Protein AF-A0A6B9TBK6-F1 (afdb_monomer_lite)

Secondary structure (DSSP, 8-state):
--HHHHHHHHHHH--GGGGTS--S-EEPTT--GGGGHHHHH-GGGSEETTTSSTT-GGG--TTS-HHHHHHHTTSEEES-HHHHHHHHHHHHHHS-HHHHHHHHBTB--EEEEES--TT-SEEEE-SBTTBSS-EEEEETT--HHHHHHHHHHHHHHH-TT--GGGS-SS-B-TTS-B-HHHHHTS-HHHHHHHHHHHHHHHHHHHHHHS---SS--GGGGGSTTS-HHHHHHHHHHHHHT--TTS-TTTSPPP-HHHHHHHHHHHTTTSSTTT----SS-----

Foldseek 3Di:
DDLVVLLLLCQQANDLCCLVPFDPAEDEPPDDCVVCVVCSVHVHPHHYVQRSHVPNLQQDCVLPDPLQSVLSSQEGEADPNVQSSVLRVLCRQQEDSVLSCQLPVLTGAYEYEDQDDAQAQKDWDWAEVVDSHIYIYGHRPRKSLSSQLNVQLSSLQARLVDDDLSHQLACADSRRYGPCVVLVPDDPVVNVVSVLSRNLSSLLLSLLADADIPDHDLLLVQQPPDDSSVLSLVSLCQLQVHDPVDDSRPSDHDYDPSSVVSCVRRLCVGSSSVGPSPPPRSGDD

Sequence (285 aa):
MPDWALVSRFQEKGRWNDLEDGSQIVVPSGRTPKEIVDWWANPSLYDIDGIDTPDSPYYDVSSVPENQKRVQRKIAVLADRDEQARIRHILAESFTVDELETMTRNGSFVIRTVPSMGDATGCYFRKQNGVEIPLIVLERNTTPDGVVHEVVHHIRAVDPDRRGILRTSYPSTRKGRLKDWTFDHMPKRRQDRILEEEERLTVAETVARTSLDRSQSGYYDGVRGMDPRDAYLADRYILTDTDPDIPQSEVPRLKGRAARVAVLHGYDASLIGRAEILSRNVRKR

Radius of gyration: 19.69 Å; chains: 1; bounding box: 53×36×61 Å

Structure (mmCIF, N/CA/C/O backbone):
data_AF-A0A6B9TBK6-F1
#
_entry.id   AF-A0A6B9TBK6-F1
#
loop_
_atom_site.group_PDB
_atom_site.id
_atom_site.type_symbol
_atom_site.label_atom_id
_atom_site.label_alt_id
_atom_site.label_comp_id
_atom_site.label_asym_id
_atom_site.label_entity_id
_atom_site.label_seq_id
_atom_site.pdbx_PDB_ins_code
_atom_site.Cartn_x
_atom_site.Cartn_y
_atom_site.Cartn_z
_atom_site.occupancy
_atom_site.B_iso_or_equiv
_atom_site.auth_seq_id
_atom_site.auth_comp_id
_atom_site.auth_asym_id
_atom_site.auth_atom_id
_atom_site.pdbx_PDB_model_num
ATOM 1 N N . MET A 1 1 ? -9.575 12.785 22.332 1.00 81.00 1 MET A N 1
ATOM 2 C CA . MET A 1 1 ? -8.540 11.856 21.815 1.00 81.00 1 MET A CA 1
ATOM 3 C C . MET A 1 1 ? -8.722 11.792 20.308 1.00 81.00 1 MET A C 1
ATOM 5 O O . MET A 1 1 ? -9.877 11.780 19.912 1.00 81.00 1 MET A O 1
ATOM 9 N N . PRO A 1 2 ? -7.670 11.847 19.475 1.00 88.31 2 PRO A N 1
ATOM 10 C CA . PRO A 1 2 ? -7.862 11.898 18.028 1.00 88.31 2 PRO A CA 1
ATOM 11 C C . PRO A 1 2 ? -8.332 10.546 17.472 1.00 88.31 2 PRO A C 1
ATOM 13 O O . PRO A 1 2 ? -7.859 9.503 17.928 1.00 88.31 2 PRO A O 1
ATOM 16 N N . ASP A 1 3 ? -9.192 10.566 16.453 1.00 91.31 3 ASP A N 1
ATOM 17 C CA . ASP A 1 3 ? -9.821 9.357 15.894 1.00 91.31 3 ASP A CA 1
ATOM 18 C C . ASP A 1 3 ? -8.805 8.336 15.397 1.00 91.31 3 ASP A C 1
ATOM 20 O O . ASP A 1 3 ? -8.989 7.140 15.588 1.00 91.31 3 ASP A O 1
ATOM 24 N N . TRP A 1 4 ? -7.667 8.782 14.855 1.00 89.94 4 TRP A N 1
ATOM 25 C CA . TRP A 1 4 ? -6.617 7.862 14.415 1.00 89.94 4 TRP A CA 1
ATOM 26 C C . TRP A 1 4 ? -6.087 6.971 15.536 1.00 89.94 4 TRP A C 1
ATOM 28 O O . TRP A 1 4 ? -5.757 5.816 15.276 1.00 89.94 4 TRP A O 1
ATOM 38 N N . ALA A 1 5 ? -6.033 7.467 16.774 1.00 91.25 5 ALA A N 1
ATOM 39 C CA . ALA A 1 5 ? -5.597 6.670 17.914 1.00 91.25 5 ALA A CA 1
ATOM 40 C C . ALA A 1 5 ? -6.675 5.658 18.319 1.00 91.25 5 ALA A C 1
ATOM 42 O O . ALA A 1 5 ? -6.349 4.529 18.675 1.00 91.25 5 ALA A O 1
ATOM 43 N N . LEU A 1 6 ? -7.950 6.043 18.215 1.00 93.81 6 LEU A N 1
ATOM 44 C CA . LEU A 1 6 ? -9.090 5.168 18.481 1.00 93.81 6 LEU A CA 1
ATOM 45 C C . LEU A 1 6 ? -9.170 4.058 17.432 1.00 93.81 6 LEU A C 1
ATOM 47 O O . LEU A 1 6 ? -9.078 2.886 17.771 1.00 93.81 6 LEU A O 1
ATOM 51 N N . VAL A 1 7 ? -9.207 4.409 16.150 1.00 94.31 7 VAL A N 1
ATOM 52 C CA . VAL A 1 7 ? -9.222 3.437 15.051 1.00 94.31 7 VAL A CA 1
ATOM 53 C C . VAL A 1 7 ? -8.028 2.488 15.148 1.00 94.31 7 VAL A C 1
ATOM 55 O O . VAL A 1 7 ? -8.202 1.279 15.034 1.00 94.31 7 VAL A O 1
ATOM 58 N N . SER A 1 8 ? -6.829 3.003 15.444 1.00 92.88 8 SER A N 1
ATOM 59 C CA . SER A 1 8 ? -5.646 2.157 15.656 1.00 92.88 8 SER A CA 1
ATOM 60 C C . SER A 1 8 ? -5.813 1.204 16.842 1.00 92.88 8 SER A C 1
ATOM 62 O O . SER A 1 8 ? -5.432 0.038 16.771 1.00 92.88 8 SER A O 1
ATOM 64 N N . ARG A 1 9 ? -6.412 1.667 17.941 1.00 93.19 9 ARG A N 1
ATOM 65 C CA . ARG A 1 9 ? -6.650 0.821 19.110 1.00 93.19 9 ARG A CA 1
ATOM 66 C C . ARG A 1 9 ? -7.682 -0.273 18.837 1.00 93.19 9 ARG A C 1
ATOM 68 O O . ARG A 1 9 ? -7.462 -1.418 19.229 1.00 93.19 9 ARG A O 1
ATOM 75 N N . PHE A 1 10 ? -8.762 0.055 18.134 1.00 93.38 10 PHE A N 1
ATOM 76 C CA . PHE A 1 10 ? -9.739 -0.932 17.680 1.00 93.38 10 PHE A CA 1
ATOM 77 C C . PHE A 1 10 ? -9.090 -1.959 16.740 1.00 93.38 10 PHE A C 1
ATOM 79 O O . PHE A 1 10 ? -9.248 -3.157 16.927 1.00 93.38 10 PHE A O 1
ATOM 86 N N . GLN A 1 11 ? -8.255 -1.509 15.805 1.00 92.12 11 GLN A N 1
ATOM 87 C CA . GLN A 1 11 ? -7.487 -2.378 14.908 1.00 92.12 11 GLN A CA 1
ATOM 88 C C . GLN A 1 11 ? -6.537 -3.337 15.648 1.00 92.12 11 GLN A C 1
ATOM 90 O O . GLN A 1 11 ? -6.304 -4.460 15.197 1.00 92.12 11 GLN A O 1
ATOM 95 N N . GLU A 1 12 ? -5.977 -2.900 16.777 1.00 91.75 12 GLU A N 1
ATOM 96 C CA . GLU A 1 12 ? -5.077 -3.698 17.613 1.00 91.75 12 GLU A CA 1
ATOM 97 C C . GLU A 1 12 ? -5.826 -4.744 18.455 1.00 91.75 12 GLU A C 1
ATOM 99 O O . GLU A 1 12 ? -5.345 -5.871 18.594 1.00 91.75 12 GLU A O 1
ATOM 104 N N . LYS A 1 13 ? -6.965 -4.369 19.059 1.00 91.31 13 LYS A N 1
ATOM 105 C CA . LYS A 1 13 ? -7.596 -5.145 20.146 1.00 91.31 13 LYS A CA 1
ATOM 106 C C . LYS A 1 13 ? -9.095 -5.416 20.016 1.00 91.31 13 LYS A C 1
ATOM 108 O O . LYS A 1 13 ? -9.609 -6.205 20.805 1.00 91.31 13 LYS A O 1
ATOM 113 N N . GLY A 1 14 ? -9.784 -4.757 19.096 1.00 86.44 14 GLY A N 1
ATOM 114 C CA . GLY A 1 14 ? -11.225 -4.884 18.897 1.00 86.44 14 GLY A CA 1
ATOM 115 C C . GLY A 1 14 ? -11.637 -6.167 18.180 1.00 86.44 14 GLY A C 1
ATOM 116 O O . GLY A 1 14 ? -10.798 -6.950 17.715 1.00 86.44 14 GLY A O 1
ATOM 117 N N . ARG A 1 15 ? -12.953 -6.388 18.092 1.00 85.88 15 ARG A N 1
ATOM 118 C CA . ARG A 1 15 ? -13.538 -7.508 17.352 1.00 85.88 15 ARG A CA 1
ATOM 119 C C . ARG A 1 15 ? -14.115 -6.991 16.045 1.00 85.88 15 ARG A C 1
ATOM 121 O O . ARG A 1 15 ? -14.899 -6.062 16.011 1.00 85.88 15 ARG A O 1
ATOM 128 N N . TRP A 1 16 ? -13.773 -7.656 14.949 1.00 80.00 16 TRP A N 1
ATOM 129 C CA . TRP A 1 16 ? -14.257 -7.260 13.622 1.00 80.00 16 TRP A CA 1
ATOM 130 C C . TRP A 1 16 ? -15.768 -7.396 13.451 1.00 80.00 16 TRP A C 1
ATOM 132 O O . TRP A 1 16 ? -16.331 -6.715 12.603 1.00 80.00 16 TRP A O 1
ATOM 142 N N . ASN A 1 17 ? -16.402 -8.254 14.252 1.00 79.69 17 ASN A N 1
ATOM 143 C CA . ASN A 1 17 ? -17.850 -8.432 14.236 1.00 79.69 17 ASN A CA 1
ATOM 144 C C . ASN A 1 17 ? -18.589 -7.167 14.696 1.00 79.69 17 ASN A C 1
ATOM 146 O O . ASN A 1 17 ? -19.727 -6.988 14.285 1.00 79.69 17 ASN A O 1
ATOM 150 N N . ASP A 1 18 ? -17.939 -6.280 15.458 1.00 74.56 18 ASP A N 1
ATOM 151 C CA . ASP A 1 18 ? -18.526 -5.014 15.921 1.00 74.56 18 ASP A CA 1
ATOM 152 C C . ASP A 1 18 ? -18.843 -4.088 14.710 1.00 74.56 18 ASP A C 1
ATOM 154 O O . ASP A 1 18 ? -19.813 -3.336 14.699 1.00 74.56 18 ASP A O 1
ATOM 158 N N . LEU A 1 19 ? -18.114 -4.247 13.589 1.00 78.00 19 LEU A N 1
ATOM 159 C CA . LEU A 1 19 ? -18.400 -3.564 12.312 1.00 78.00 19 LEU A CA 1
ATOM 160 C C . LEU A 1 19 ? -19.579 -4.166 11.520 1.00 78.00 19 LEU A C 1
ATOM 162 O O . LEU A 1 19 ? -19.917 -3.667 10.442 1.00 78.00 19 LEU A O 1
ATOM 166 N N . GLU A 1 20 ? -20.153 -5.275 11.983 1.00 76.44 20 GLU A N 1
ATOM 167 C CA . GLU A 1 20 ? -21.295 -5.953 11.355 1.00 76.44 20 GLU A CA 1
ATOM 168 C C . GLU A 1 20 ? -22.538 -5.910 12.251 1.00 76.44 20 GLU A C 1
ATOM 170 O O . GLU A 1 20 ? -23.641 -5.704 11.746 1.00 76.44 20 GLU A O 1
ATOM 175 N N . ASP A 1 21 ? -22.349 -6.069 13.560 1.00 75.25 21 ASP A N 1
ATOM 176 C CA . ASP A 1 21 ? -23.386 -6.068 14.586 1.00 75.25 21 ASP A CA 1
ATOM 177 C C . ASP A 1 21 ? -22.940 -5.148 15.726 1.00 75.25 21 ASP A C 1
ATOM 179 O O . ASP A 1 21 ? -21.996 -5.460 16.454 1.00 75.25 21 ASP A O 1
ATOM 183 N N . GLY A 1 22 ? -23.581 -3.984 15.826 1.00 70.31 22 GLY A N 1
ATOM 184 C CA . GLY A 1 22 ? -23.215 -2.977 16.814 1.00 70.31 22 GLY A CA 1
ATOM 185 C C . GLY A 1 22 ? -23.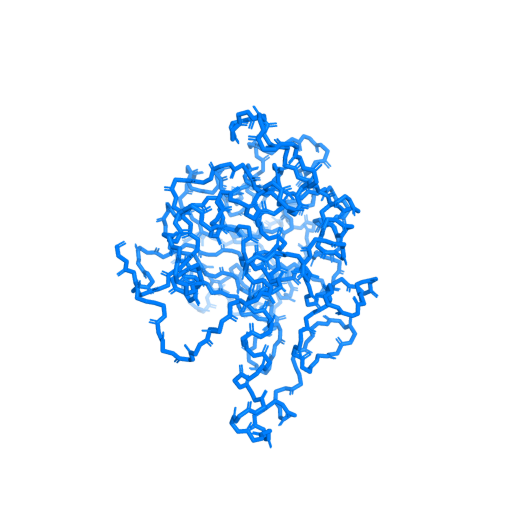529 -3.428 18.242 1.00 70.31 22 GLY A C 1
ATOM 186 O O . GLY A 1 22 ? -24.485 -4.161 18.506 1.00 70.31 22 GLY A O 1
ATOM 187 N N . SER A 1 23 ? -22.747 -2.943 19.195 1.00 74.50 23 SER A N 1
ATOM 188 C CA . SER A 1 23 ? -22.987 -3.133 20.616 1.00 74.50 23 SER A CA 1
ATOM 189 C C . SER A 1 23 ? -24.296 -2.481 21.069 1.00 74.50 23 SER A C 1
ATOM 191 O O . SER A 1 23 ? -24.736 -1.448 20.566 1.00 74.50 23 SER A O 1
ATOM 193 N N . GLN A 1 24 ? -24.892 -3.050 22.121 1.00 74.00 24 GLN A N 1
ATOM 194 C CA . GLN A 1 24 ? -26.024 -2.436 22.824 1.00 74.00 24 GLN A CA 1
ATOM 195 C C . GLN A 1 24 ? -25.665 -1.084 23.452 1.00 74.00 24 GLN A C 1
ATOM 197 O O . GLN A 1 24 ? -26.550 -0.272 23.722 1.00 74.00 24 GLN A O 1
ATOM 202 N N . ILE A 1 25 ? -24.379 -0.861 23.729 1.00 80.56 25 ILE A N 1
ATOM 203 C CA . ILE A 1 25 ? -23.869 0.370 24.318 1.00 80.56 25 ILE A CA 1
ATOM 204 C C . ILE A 1 25 ? -22.985 1.039 23.271 1.00 80.56 25 ILE A C 1
ATOM 206 O O . ILE A 1 25 ? -21.963 0.484 22.878 1.00 80.56 25 ILE A O 1
ATOM 210 N N . VAL A 1 26 ? -23.365 2.249 22.867 1.00 85.75 26 VAL A N 1
ATOM 211 C CA . VAL A 1 26 ? -22.587 3.086 21.949 1.00 85.75 26 VAL A CA 1
ATOM 212 C C . VAL A 1 26 ? -22.293 4.412 22.638 1.00 85.75 26 VAL A C 1
ATOM 214 O O . VAL A 1 26 ? -23.207 5.137 23.038 1.00 85.75 26 VAL A O 1
ATOM 217 N N . VAL A 1 27 ? -21.011 4.730 22.807 1.00 86.75 27 VAL A N 1
ATOM 218 C CA . VAL A 1 27 ? -20.568 6.016 23.354 1.00 86.75 27 VAL A CA 1
ATOM 219 C C . VAL A 1 27 ? -20.532 7.057 22.226 1.00 86.75 27 VAL A C 1
ATOM 221 O O . VAL A 1 27 ? -19.941 6.778 21.181 1.00 86.75 27 VAL A O 1
ATOM 224 N N . PRO A 1 28 ? -21.100 8.265 22.420 1.00 86.25 28 PRO A N 1
ATOM 225 C CA . PRO A 1 28 ? -21.109 9.303 21.392 1.00 86.25 28 PRO A CA 1
ATOM 226 C C . PRO A 1 28 ? -19.714 9.757 20.940 1.00 86.25 28 PRO A C 1
ATOM 228 O O . PRO A 1 28 ? -18.728 9.696 21.687 1.00 86.25 28 PRO A O 1
ATOM 231 N N . SER A 1 29 ? -19.652 10.315 19.731 1.00 77.12 29 SER A N 1
ATOM 232 C CA . SER A 1 29 ? -18.487 11.056 19.243 1.00 77.12 29 SER A CA 1
ATOM 233 C C . SER A 1 29 ? -18.203 12.299 20.116 1.00 77.12 29 SER A C 1
ATOM 235 O O . SER A 1 29 ? -19.083 12.842 20.781 1.00 77.12 29 SER A O 1
ATOM 237 N N . GLY A 1 30 ? -16.937 12.739 20.199 1.00 75.19 30 GLY A N 1
ATOM 238 C CA . GLY A 1 30 ? -16.538 13.898 21.031 1.00 75.19 30 GLY A CA 1
ATOM 239 C C . GLY A 1 30 ? -16.311 13.617 22.529 1.00 75.19 30 GLY A C 1
ATOM 240 O O . GLY A 1 30 ? -16.004 14.528 23.296 1.00 75.19 30 GLY A O 1
ATOM 241 N N . ARG A 1 31 ? -16.393 12.350 22.930 1.00 85.06 31 ARG A N 1
ATOM 242 C CA . ARG A 1 31 ? -16.081 11.794 24.257 1.00 85.06 31 ARG A CA 1
ATOM 243 C C . ARG A 1 31 ? -14.732 12.199 24.878 1.00 85.06 31 ARG A C 1
ATOM 245 O O . ARG A 1 31 ? -13.699 12.358 24.213 1.00 85.06 31 ARG A O 1
ATOM 252 N N . THR A 1 32 ? -14.722 12.273 26.204 1.00 87.00 32 THR A N 1
ATOM 253 C CA . THR A 1 32 ? -13.548 12.529 27.045 1.00 87.00 32 THR A CA 1
ATOM 254 C C . THR A 1 32 ? -12.716 11.259 27.266 1.00 87.00 32 THR A C 1
ATOM 256 O O . THR A 1 32 ? -13.245 10.151 27.220 1.00 87.00 32 THR A O 1
ATOM 259 N N . PRO A 1 33 ? -11.410 11.371 27.586 1.00 87.44 33 PRO A N 1
ATOM 260 C CA . PRO A 1 33 ? -10.588 10.207 27.931 1.00 87.44 33 PRO A CA 1
ATOM 261 C C . PRO A 1 33 ? -11.152 9.350 29.076 1.00 87.44 33 PRO A C 1
ATOM 263 O O . PRO A 1 33 ? -10.978 8.136 29.068 1.00 87.44 33 PRO A O 1
ATOM 266 N N . LYS A 1 34 ? -11.836 9.968 30.051 1.00 88.69 34 LYS A N 1
ATOM 267 C CA . LYS A 1 34 ? -12.421 9.269 31.205 1.00 88.69 34 LYS A CA 1
ATOM 268 C C . LYS A 1 34 ? -13.587 8.367 30.797 1.00 88.69 34 LYS A C 1
ATOM 270 O O . LYS A 1 34 ? -13.721 7.283 31.346 1.00 88.69 34 LYS A O 1
ATOM 275 N N . GLU A 1 35 ? -14.391 8.796 29.829 1.00 88.75 35 GLU A N 1
ATOM 276 C CA . GLU A 1 35 ? -15.554 8.042 29.337 1.00 88.75 35 GLU A CA 1
ATOM 277 C C . GLU A 1 35 ? -15.167 6.810 28.514 1.00 88.75 35 GLU A C 1
ATOM 279 O O . GLU A 1 35 ? -16.014 5.973 28.236 1.00 88.75 35 GLU A O 1
ATOM 284 N N . ILE A 1 36 ? -13.895 6.695 28.119 1.00 92.31 36 ILE A N 1
ATOM 285 C CA . ILE A 1 36 ? -13.439 5.698 27.142 1.00 92.31 36 ILE A CA 1
ATOM 286 C C . ILE A 1 36 ? -12.293 4.848 27.668 1.00 92.31 36 ILE A C 1
ATOM 288 O O . ILE A 1 36 ? -11.660 4.123 26.905 1.00 92.31 36 ILE A O 1
ATOM 292 N N . VAL A 1 37 ? -11.975 4.977 28.956 1.00 93.31 37 VAL A N 1
ATOM 293 C CA . VAL A 1 37 ? -10.842 4.282 29.572 1.00 93.31 37 VAL A CA 1
ATOM 294 C C . VAL A 1 37 ? -11.034 2.765 29.528 1.00 93.31 37 VAL A C 1
ATOM 296 O O . VAL A 1 37 ? -10.099 2.040 29.185 1.00 93.31 37 VAL A O 1
ATOM 299 N N . ASP A 1 38 ? -12.259 2.297 29.769 1.00 92.00 38 ASP A N 1
ATOM 300 C CA . ASP A 1 38 ? -12.595 0.873 29.735 1.00 92.00 38 ASP A CA 1
ATOM 301 C C . ASP A 1 38 ? -12.559 0.337 28.302 1.00 92.00 38 ASP A C 1
ATOM 303 O O . ASP A 1 38 ? -11.955 -0.704 28.045 1.00 92.00 38 ASP A O 1
ATOM 307 N N . TRP A 1 39 ? -13.088 1.106 27.345 1.00 93.62 39 TRP A N 1
ATOM 308 C CA . TRP A 1 39 ? -12.953 0.813 25.920 1.00 93.62 39 TRP A CA 1
ATOM 309 C C . TRP A 1 39 ? -11.496 0.763 25.471 1.00 93.62 39 TRP A C 1
ATOM 311 O O . TRP A 1 39 ? -11.075 -0.129 24.746 1.00 93.62 39 TRP A O 1
ATOM 321 N N . TRP A 1 40 ? -10.668 1.697 25.934 1.00 93.81 40 TRP A N 1
ATOM 322 C CA . TRP A 1 40 ? -9.253 1.706 25.589 1.00 93.81 40 TRP A CA 1
ATOM 323 C C . TRP A 1 40 ? -8.548 0.442 26.093 1.00 93.81 40 TRP A C 1
ATOM 325 O O . TRP A 1 40 ? -7.670 -0.105 25.416 1.00 93.81 40 TRP A O 1
ATOM 335 N N . ALA A 1 41 ? -8.924 -0.053 27.273 1.00 92.62 41 ALA A N 1
ATOM 336 C CA . ALA A 1 41 ? -8.420 -1.319 27.791 1.00 92.62 41 ALA A CA 1
ATOM 337 C C . ALA A 1 41 ? -8.913 -2.512 26.953 1.00 92.62 41 ALA A C 1
ATOM 339 O O . ALA A 1 41 ? -8.103 -3.381 26.611 1.00 92.62 41 ALA A O 1
ATOM 340 N N . ASN A 1 42 ? -10.197 -2.516 26.587 1.00 91.81 42 ASN A N 1
ATOM 341 C CA . ASN A 1 42 ? -10.849 -3.559 25.804 1.00 91.81 42 ASN A CA 1
ATOM 342 C C . ASN A 1 42 ? -11.928 -2.964 24.869 1.00 91.81 42 ASN A C 1
ATOM 344 O O . ASN A 1 42 ? -13.060 -2.764 25.317 1.00 91.81 42 ASN A O 1
ATOM 348 N N . PRO A 1 43 ? -11.605 -2.731 23.578 1.00 91.62 43 PRO A N 1
ATOM 349 C CA . PRO A 1 43 ? -12.546 -2.132 22.630 1.00 91.62 43 PRO A CA 1
ATOM 350 C C . PRO A 1 43 ? -13.819 -2.948 22.396 1.00 91.62 43 PRO A C 1
ATOM 352 O O . PRO A 1 43 ? -14.812 -2.402 21.962 1.00 91.62 43 PRO A O 1
ATOM 355 N N . SER A 1 44 ? -13.831 -4.237 22.742 1.00 87.75 44 SER A N 1
ATOM 356 C CA . SER A 1 44 ? -15.003 -5.108 22.571 1.00 87.75 44 SER A CA 1
ATOM 357 C C . SER A 1 44 ? -16.049 -5.015 23.689 1.00 87.75 44 SER A C 1
ATOM 359 O O . SER A 1 44 ? -16.922 -5.878 23.770 1.00 87.75 44 SER A O 1
ATOM 361 N N . LEU A 1 45 ? -15.919 -4.076 24.634 1.00 87.38 45 LEU A N 1
ATOM 362 C CA . LEU A 1 45 ? -16.894 -3.913 25.723 1.00 87.38 45 LEU A CA 1
ATOM 363 C C . LEU A 1 45 ? -18.145 -3.145 25.287 1.00 87.38 45 LEU A C 1
ATOM 365 O O . LEU A 1 45 ? -19.240 -3.439 25.759 1.00 87.38 45 LEU A O 1
ATOM 369 N N . TYR A 1 46 ? -17.963 -2.137 24.446 1.00 89.19 46 TYR A N 1
ATOM 370 C CA . TYR A 1 46 ? -18.997 -1.262 23.909 1.00 89.19 46 TYR A CA 1
ATOM 371 C C . TYR A 1 46 ? -18.432 -0.544 22.689 1.00 89.19 46 TYR A C 1
ATOM 373 O O . TYR A 1 46 ? -17.216 -0.489 22.545 1.00 89.19 46 TYR A O 1
ATOM 381 N N . ASP A 1 47 ? -19.286 0.046 21.865 1.00 90.56 47 ASP A N 1
ATOM 382 C CA . ASP A 1 47 ? -18.828 0.717 20.653 1.00 90.56 47 ASP A CA 1
ATOM 383 C C . ASP A 1 47 ? -18.733 2.222 20.862 1.00 90.56 47 ASP A C 1
ATOM 385 O O . ASP A 1 47 ? -19.159 2.812 21.863 1.00 90.56 47 ASP A O 1
ATOM 389 N N . ILE A 1 48 ? -18.184 2.863 19.852 1.00 91.06 48 ILE A N 1
ATOM 390 C CA . ILE A 1 48 ? -18.049 4.289 19.721 1.00 91.06 48 ILE A CA 1
ATOM 391 C C . ILE A 1 48 ? -18.640 4.670 18.384 1.00 91.06 48 ILE A C 1
ATOM 393 O O . ILE A 1 48 ? -18.230 4.188 17.321 1.00 91.06 48 ILE A O 1
ATOM 397 N N . ASP A 1 49 ? -19.547 5.625 18.455 1.00 90.75 49 ASP A N 1
ATOM 398 C CA . ASP A 1 49 ? -20.118 6.252 17.284 1.00 90.75 49 ASP A CA 1
ATOM 399 C C . ASP A 1 49 ? -19.012 6.736 16.323 1.00 90.75 49 ASP A C 1
ATOM 401 O O . ASP A 1 49 ? -18.094 7.472 16.708 1.00 90.75 49 ASP A O 1
ATOM 405 N N . GLY A 1 50 ? -19.059 6.242 15.084 1.00 90.38 50 GLY A N 1
ATOM 406 C CA . GLY A 1 50 ? -18.104 6.547 14.022 1.00 90.38 50 GLY A CA 1
ATOM 407 C C . GLY A 1 50 ? -16.744 5.828 14.067 1.00 90.38 50 GLY A C 1
ATOM 408 O O . GLY A 1 50 ? -15.984 5.966 13.105 1.00 90.38 50 GLY A O 1
ATOM 409 N N . ILE A 1 51 ? -16.396 5.046 15.099 1.00 92.62 51 ILE A N 1
ATOM 410 C CA . ILE A 1 51 ? -15.097 4.332 15.160 1.00 92.62 51 ILE A CA 1
ATOM 411 C C . ILE A 1 51 ? -15.245 2.847 14.853 1.00 92.62 51 ILE A C 1
ATOM 413 O O . ILE A 1 51 ? -14.624 2.368 13.913 1.00 92.62 51 ILE A O 1
ATOM 417 N N . ASP A 1 52 ? -16.006 2.120 15.657 1.00 90.00 52 ASP A N 1
ATOM 418 C CA . ASP A 1 52 ? -16.128 0.657 15.641 1.00 90.00 52 ASP A CA 1
ATOM 419 C C . ASP A 1 52 ? -17.583 0.201 15.525 1.00 90.00 52 ASP A C 1
ATOM 421 O O . ASP A 1 52 ? -17.938 -0.907 15.893 1.00 90.00 52 ASP A O 1
ATOM 425 N N . THR A 1 53 ? -18.397 1.068 14.931 1.00 90.31 53 THR A N 1
ATOM 426 C CA . THR A 1 53 ? -19.797 0.851 14.574 1.00 90.31 53 THR A CA 1
ATOM 427 C C . THR A 1 53 ? -19.945 0.492 13.085 1.00 90.31 53 THR A C 1
ATOM 429 O O . THR A 1 53 ? -19.078 0.849 12.272 1.00 90.31 53 THR A O 1
ATOM 432 N N . PRO A 1 54 ? -21.038 -0.184 12.670 1.00 87.25 54 PRO A N 1
ATOM 433 C CA . PRO A 1 54 ? -21.252 -0.587 11.273 1.00 87.25 54 PRO A CA 1
ATOM 434 C C . PRO A 1 54 ? -21.289 0.561 10.250 1.00 87.25 54 PRO A C 1
ATOM 436 O O . PRO A 1 54 ? -20.994 0.353 9.069 1.00 87.25 54 PRO A O 1
ATOM 439 N N . ASP A 1 55 ? -21.653 1.765 10.688 1.00 89.06 55 ASP A N 1
ATOM 440 C CA . ASP A 1 55 ? -21.710 2.995 9.897 1.00 89.06 55 ASP A CA 1
ATOM 441 C C . ASP A 1 55 ? -20.418 3.826 9.967 1.00 89.06 55 ASP A C 1
ATOM 443 O O . ASP A 1 55 ? -20.356 4.921 9.401 1.00 89.06 55 ASP A O 1
ATOM 447 N N . SER A 1 56 ? -19.359 3.300 10.596 1.00 93.25 56 SER A N 1
ATOM 448 C CA . SER A 1 56 ? -18.075 3.988 10.680 1.00 93.25 56 SER A CA 1
ATOM 449 C C . SER A 1 56 ? -17.547 4.362 9.286 1.00 93.25 56 SER A C 1
ATOM 451 O O . SER A 1 56 ? -17.304 3.483 8.444 1.00 93.25 56 SER A O 1
ATOM 453 N N . PRO A 1 57 ? -17.268 5.657 9.037 1.00 92.88 57 PRO A N 1
ATOM 454 C CA . PRO A 1 57 ? -16.800 6.110 7.737 1.00 92.88 57 PRO A CA 1
ATOM 455 C C . PRO A 1 57 ? -15.449 5.493 7.377 1.00 92.88 57 PRO A C 1
ATOM 457 O O . PRO A 1 57 ? -15.208 5.220 6.211 1.00 92.88 57 PRO A O 1
ATOM 460 N N . TYR A 1 58 ? -14.581 5.176 8.344 1.00 95.38 58 TYR A N 1
ATOM 461 C CA . TYR A 1 58 ? -13.245 4.621 8.075 1.00 95.38 58 TYR A CA 1
ATOM 462 C C . TYR A 1 58 ? -13.278 3.221 7.449 1.00 95.38 58 TYR A C 1
ATOM 464 O O . TYR A 1 58 ? -12.312 2.807 6.795 1.00 95.38 58 TYR A O 1
ATOM 472 N N . TYR A 1 59 ? -14.405 2.525 7.599 1.00 94.88 59 TYR A N 1
ATOM 473 C CA . TYR A 1 59 ? -14.658 1.166 7.127 1.00 94.88 59 TYR A CA 1
ATOM 474 C C . TYR A 1 59 ? -15.699 1.093 6.003 1.00 94.88 59 TYR A C 1
ATOM 476 O O . TYR A 1 59 ? -16.060 -0.011 5.582 1.00 94.88 59 TYR A O 1
ATOM 484 N N . ASP A 1 60 ? -16.146 2.243 5.485 1.00 95.06 60 ASP A N 1
ATOM 485 C CA . ASP A 1 60 ? -17.059 2.301 4.345 1.00 95.06 60 ASP A CA 1
ATOM 486 C C . ASP A 1 60 ? -16.423 1.657 3.104 1.00 95.06 60 ASP A C 1
ATOM 488 O O . ASP A 1 60 ? -15.371 2.074 2.626 1.00 95.06 60 ASP A O 1
ATOM 492 N N . VAL A 1 61 ? -17.079 0.624 2.582 1.00 95.69 61 VAL A N 1
ATOM 493 C CA . VAL A 1 61 ? -16.684 -0.133 1.385 1.00 95.69 61 VAL A CA 1
ATOM 494 C C . VAL A 1 61 ? -17.748 -0.052 0.287 1.00 95.69 61 VAL A C 1
ATOM 496 O O . VAL A 1 61 ? -17.794 -0.897 -0.606 1.00 95.69 61 VAL A O 1
ATOM 499 N N . SER A 1 62 ? -18.620 0.956 0.333 1.00 94.25 62 SER A N 1
ATOM 500 C CA . SER A 1 62 ? -19.687 1.176 -0.649 1.00 94.25 62 SER A CA 1
ATOM 501 C C . SER A 1 62 ? -19.168 1.318 -2.086 1.00 94.25 62 SER A C 1
ATOM 503 O O . SER A 1 62 ? -19.821 0.850 -3.015 1.00 94.25 62 SER A O 1
ATOM 505 N N . SER A 1 63 ? -17.969 1.881 -2.264 1.00 93.12 63 SER A N 1
ATOM 506 C CA . SER A 1 63 ? -17.287 2.056 -3.557 1.00 93.12 63 SER A CA 1
ATOM 507 C C . SER A 1 63 ? -16.481 0.836 -4.032 1.00 93.12 63 SER A C 1
ATOM 509 O O . SER A 1 63 ? -15.903 0.861 -5.120 1.00 93.12 63 SER A O 1
ATOM 511 N N . VAL A 1 64 ? -16.414 -0.234 -3.233 1.00 96.12 64 VAL A N 1
ATOM 512 C CA . VAL A 1 64 ? -15.586 -1.418 -3.503 1.00 96.12 64 VAL A CA 1
ATOM 513 C C . VAL A 1 64 ? -16.410 -2.504 -4.209 1.00 96.12 64 VAL A C 1
ATOM 515 O O . VAL A 1 64 ? -17.563 -2.731 -3.832 1.00 96.12 64 VAL A O 1
ATOM 518 N N . PRO A 1 65 ? -15.840 -3.238 -5.189 1.00 94.69 65 PRO A N 1
ATOM 519 C CA . PRO A 1 65 ? -16.488 -4.408 -5.781 1.00 94.69 65 PRO A CA 1
ATOM 520 C C . PRO A 1 65 ? -16.920 -5.444 -4.734 1.00 94.69 65 PRO A C 1
ATOM 522 O O . PRO A 1 65 ? -16.192 -5.711 -3.778 1.00 94.69 65 PRO A O 1
ATOM 525 N N . GLU A 1 66 ? -18.080 -6.073 -4.936 1.00 95.00 66 GLU A N 1
ATOM 526 C CA . GLU A 1 66 ? -18.719 -6.953 -3.941 1.00 95.00 66 GLU A CA 1
ATOM 527 C C . GLU A 1 66 ? -17.789 -8.061 -3.422 1.00 95.00 66 GLU A C 1
ATOM 529 O O . GLU A 1 66 ? -17.670 -8.281 -2.219 1.00 95.00 66 GLU A O 1
ATOM 534 N N . ASN A 1 67 ? -17.033 -8.696 -4.321 1.00 95.25 67 ASN A N 1
ATOM 535 C CA . ASN A 1 67 ? -16.095 -9.767 -3.981 1.00 95.25 67 ASN A CA 1
ATOM 536 C C . ASN A 1 67 ? -14.906 -9.316 -3.109 1.00 95.25 67 ASN A C 1
ATOM 538 O O . ASN A 1 67 ? -14.209 -10.162 -2.555 1.00 95.25 67 ASN A O 1
ATOM 542 N N . GLN A 1 68 ? -14.660 -8.009 -2.986 1.00 96.31 68 GLN A N 1
ATOM 543 C CA . GLN A 1 68 ? -13.577 -7.432 -2.189 1.00 96.31 68 GLN A CA 1
ATOM 544 C C . GLN A 1 68 ? -14.054 -6.688 -0.935 1.00 96.31 68 GLN A C 1
ATOM 546 O O . GLN A 1 68 ? -13.230 -6.392 -0.066 1.00 96.31 68 GLN A O 1
ATOM 551 N N . LYS A 1 69 ? -15.357 -6.406 -0.788 1.00 95.62 69 LYS A N 1
ATOM 552 C CA . LYS A 1 69 ? -15.892 -5.621 0.342 1.00 95.62 69 LYS A CA 1
ATOM 553 C C . LYS A 1 69 ? -15.482 -6.186 1.698 1.00 95.62 69 LYS A C 1
ATOM 555 O O . LYS A 1 69 ? -14.950 -5.456 2.530 1.00 95.62 69 LYS A O 1
ATOM 560 N N . ARG A 1 70 ? -15.645 -7.500 1.891 1.00 93.44 70 ARG A N 1
ATOM 561 C CA . ARG A 1 70 ? -15.316 -8.187 3.154 1.00 93.44 70 ARG A CA 1
ATOM 562 C C . ARG A 1 70 ? -13.866 -7.965 3.584 1.00 93.44 70 ARG A C 1
ATOM 564 O O . ARG A 1 70 ? -13.597 -7.723 4.755 1.00 93.44 70 ARG A O 1
ATOM 571 N N . VAL A 1 71 ? -12.921 -8.079 2.652 1.00 95.31 71 VAL A N 1
ATOM 572 C CA . VAL A 1 71 ? -11.496 -7.948 2.978 1.00 95.31 71 VAL A CA 1
ATOM 573 C C . VAL A 1 71 ? -11.080 -6.488 3.119 1.00 95.31 71 VAL A C 1
ATOM 575 O O . VAL A 1 71 ? -10.347 -6.151 4.044 1.00 95.31 71 VAL A O 1
ATOM 578 N N . GLN A 1 72 ? -11.602 -5.597 2.274 1.00 96.06 72 GLN A N 1
ATOM 579 C CA . GLN A 1 72 ? -11.316 -4.169 2.376 1.00 96.06 72 GLN A CA 1
ATOM 580 C C . GLN A 1 72 ? -11.903 -3.532 3.640 1.00 96.06 72 GLN A C 1
ATOM 582 O O . GLN A 1 72 ? -11.308 -2.588 4.156 1.00 96.06 72 GLN A O 1
ATOM 587 N N . ARG A 1 73 ? -12.997 -4.072 4.194 1.00 94.56 73 ARG A N 1
ATOM 588 C CA . ARG A 1 73 ? -13.566 -3.630 5.478 1.00 94.56 73 ARG A CA 1
ATOM 589 C C . ARG A 1 73 ? -12.629 -3.887 6.664 1.00 94.56 73 ARG A C 1
ATOM 591 O O . ARG A 1 73 ? -12.761 -3.241 7.690 1.00 94.56 73 ARG A O 1
ATOM 598 N N . LYS A 1 74 ? -11.627 -4.759 6.526 1.00 94.25 74 LYS A N 1
ATOM 599 C CA . LYS A 1 74 ? -10.576 -4.924 7.546 1.00 94.25 74 LYS A CA 1
ATOM 600 C C . LYS A 1 74 ? -9.553 -3.787 7.515 1.00 94.25 74 LYS A C 1
ATOM 602 O O . LYS A 1 74 ? -8.888 -3.532 8.511 1.00 94.25 74 LYS A O 1
ATOM 607 N N . ILE A 1 75 ? -9.428 -3.087 6.390 1.00 96.19 75 ILE A N 1
ATOM 608 C CA . ILE A 1 75 ? -8.473 -1.995 6.200 1.00 96.19 75 ILE A CA 1
ATOM 609 C C . ILE A 1 75 ? -9.151 -0.687 6.609 1.00 96.19 75 ILE A C 1
ATOM 611 O O . ILE A 1 75 ? -10.094 -0.237 5.948 1.00 96.19 75 ILE A O 1
ATOM 615 N N . ALA A 1 76 ? -8.666 -0.070 7.685 1.00 96.88 76 ALA A N 1
ATOM 616 C CA . ALA A 1 76 ? -9.109 1.264 8.071 1.00 96.88 76 ALA A CA 1
ATOM 617 C C . ALA A 1 76 ? -8.464 2.306 7.158 1.00 96.88 76 ALA A C 1
ATOM 619 O O . ALA A 1 76 ? -7.238 2.355 7.048 1.00 96.88 76 ALA A O 1
ATOM 620 N N . VAL A 1 77 ? -9.278 3.163 6.542 1.00 97.88 77 VAL A N 1
ATOM 621 C CA . VAL A 1 77 ? -8.795 4.260 5.695 1.00 97.88 77 VAL A CA 1
ATOM 622 C C . VAL A 1 77 ? -9.244 5.587 6.304 1.00 97.88 77 VAL A C 1
ATOM 624 O O . VAL A 1 77 ? -10.411 5.957 6.227 1.00 97.88 77 VAL A O 1
ATOM 627 N N . LEU A 1 78 ? -8.307 6.293 6.939 1.00 97.25 78 LEU A N 1
ATOM 628 C CA . LEU A 1 78 ? -8.518 7.586 7.583 1.00 97.25 78 LEU A CA 1
ATOM 629 C C . LEU A 1 78 ? -8.211 8.706 6.595 1.00 97.25 78 LEU A C 1
ATOM 631 O O . LEU A 1 78 ? -7.089 9.220 6.514 1.00 97.25 78 LEU A O 1
ATOM 635 N N . ALA A 1 79 ? -9.235 9.057 5.833 1.00 96.06 79 ALA A N 1
ATOM 636 C CA . ALA A 1 79 ? -9.250 10.150 4.879 1.00 96.06 79 ALA A CA 1
ATOM 637 C C . ALA A 1 79 ? -10.657 10.766 4.836 1.00 96.06 79 ALA A C 1
ATOM 639 O O . ALA A 1 79 ? -11.578 10.257 5.478 1.00 96.06 79 ALA A O 1
ATOM 640 N N . ASP A 1 80 ? -10.822 11.863 4.100 1.00 94.81 80 ASP A N 1
ATOM 641 C CA . ASP A 1 80 ? -12.165 12.299 3.712 1.00 94.81 80 ASP A CA 1
ATOM 642 C C . ASP A 1 80 ? -12.818 11.273 2.768 1.00 94.81 80 ASP A C 1
ATOM 644 O O . ASP A 1 80 ? -12.148 10.393 2.226 1.00 94.81 80 ASP A O 1
ATOM 648 N N . ARG A 1 81 ? -14.143 11.355 2.614 1.00 94.62 81 ARG A N 1
ATOM 649 C CA . ARG A 1 81 ? -14.951 10.346 1.912 1.00 94.62 81 ARG A CA 1
ATOM 650 C C . ARG A 1 81 ? -14.485 10.096 0.474 1.00 94.62 81 ARG A C 1
ATOM 652 O O . ARG A 1 81 ? -14.424 8.945 0.044 1.00 94.62 81 ARG A O 1
ATOM 659 N N . ASP A 1 82 ? -14.148 11.159 -0.251 1.00 95.62 82 ASP A N 1
ATOM 660 C CA . ASP A 1 82 ? -13.752 11.065 -1.657 1.00 95.62 82 ASP A CA 1
ATOM 661 C C . ASP A 1 82 ? -12.369 10.420 -1.786 1.00 95.62 82 ASP A C 1
ATOM 663 O O . ASP A 1 82 ? -12.178 9.484 -2.568 1.00 95.62 82 ASP A O 1
ATOM 667 N N . GLU A 1 83 ? -11.415 10.848 -0.957 1.00 96.94 83 GLU A N 1
ATOM 668 C CA . GLU A 1 83 ? -10.072 10.274 -0.928 1.00 96.94 83 GLU A CA 1
ATOM 669 C C . GLU A 1 83 ? -10.082 8.819 -0.443 1.00 96.94 83 GLU A C 1
ATOM 671 O O . GLU A 1 83 ? -9.355 7.970 -0.964 1.00 96.94 83 GLU A O 1
ATOM 676 N N . GLN A 1 84 ? -10.950 8.496 0.513 1.00 97.31 84 GLN A N 1
ATOM 677 C CA . GLN A 1 84 ? -11.155 7.134 0.982 1.00 97.31 84 GLN A CA 1
ATOM 678 C C . GLN A 1 84 ? -11.654 6.229 -0.149 1.00 97.31 84 GLN A C 1
ATOM 680 O O . GLN A 1 84 ? -11.070 5.170 -0.398 1.00 97.31 84 GLN A O 1
ATOM 685 N N . ALA A 1 85 ? -12.707 6.647 -0.859 1.00 97.38 85 ALA A N 1
ATOM 686 C CA . ALA A 1 85 ? -13.248 5.899 -1.986 1.00 97.38 85 ALA A CA 1
ATOM 687 C C . ALA A 1 85 ? -12.199 5.719 -3.093 1.00 97.38 85 ALA A C 1
ATOM 689 O O . ALA A 1 85 ? -12.061 4.618 -3.632 1.00 97.38 85 ALA A O 1
ATOM 690 N N . ARG A 1 86 ? -11.401 6.757 -3.372 1.00 97.56 86 ARG A N 1
ATOM 691 C CA . ARG A 1 86 ? -10.296 6.700 -4.337 1.00 97.56 86 ARG A CA 1
ATOM 692 C C . ARG A 1 86 ? -9.227 5.683 -3.936 1.00 97.56 86 ARG A C 1
ATOM 694 O O . ARG A 1 86 ? -8.861 4.842 -4.755 1.00 97.56 86 ARG A O 1
ATOM 701 N N . ILE A 1 87 ? -8.740 5.723 -2.693 1.00 98.31 87 ILE A N 1
ATOM 702 C CA . ILE A 1 87 ? -7.734 4.772 -2.190 1.00 98.31 87 ILE A CA 1
ATOM 703 C C . ILE A 1 87 ? -8.264 3.341 -2.304 1.00 98.31 87 ILE A C 1
ATOM 705 O O . ILE A 1 87 ? -7.581 2.469 -2.836 1.00 98.31 87 ILE A O 1
ATOM 709 N N . ARG A 1 88 ? -9.503 3.096 -1.867 1.00 98.25 88 ARG A N 1
ATOM 710 C CA . ARG A 1 88 ? -10.135 1.771 -1.937 1.00 98.25 88 ARG A CA 1
ATOM 711 C C . ARG A 1 88 ? -10.285 1.254 -3.366 1.00 98.25 88 ARG A C 1
ATOM 713 O O . ARG A 1 88 ? -10.059 0.065 -3.614 1.00 98.25 88 ARG A O 1
ATOM 720 N N . HIS A 1 89 ? -10.615 2.140 -4.303 1.00 97.44 89 HIS A N 1
ATOM 721 C CA . HIS A 1 89 ? -10.653 1.817 -5.723 1.00 97.44 89 HIS A CA 1
ATOM 722 C C . HIS A 1 89 ? -9.267 1.410 -6.242 1.00 97.44 89 HIS A C 1
ATOM 724 O O . HIS A 1 89 ? -9.134 0.341 -6.831 1.00 97.44 89 HIS A O 1
ATOM 730 N N . ILE A 1 90 ? -8.216 2.175 -5.925 1.00 97.62 90 ILE A N 1
ATOM 731 C CA . ILE A 1 90 ? -6.831 1.848 -6.315 1.00 97.62 90 ILE A CA 1
ATOM 732 C C . ILE A 1 90 ? -6.395 0.489 -5.760 1.00 97.62 90 ILE A C 1
ATOM 734 O O . ILE A 1 90 ? -5.789 -0.305 -6.485 1.00 97.62 90 ILE A O 1
ATOM 738 N N . LEU A 1 91 ? -6.740 0.178 -4.505 1.00 98.19 91 LEU A N 1
ATOM 739 C CA . LEU A 1 91 ? -6.477 -1.141 -3.924 1.00 98.19 91 LEU A CA 1
ATOM 740 C C . LEU A 1 91 ? -7.163 -2.252 -4.732 1.00 98.19 91 LEU A C 1
ATOM 742 O O . LEU A 1 91 ? -6.525 -3.252 -5.064 1.00 98.19 91 LEU A O 1
ATOM 746 N N . ALA A 1 92 ? -8.433 -2.061 -5.099 1.00 97.19 92 ALA A N 1
ATOM 747 C CA . ALA A 1 92 ? -9.179 -3.038 -5.888 1.00 97.19 92 ALA A CA 1
ATOM 748 C C . ALA A 1 92 ? -8.627 -3.210 -7.309 1.00 97.19 92 ALA A C 1
ATOM 750 O O . ALA A 1 92 ? -8.621 -4.317 -7.865 1.00 97.19 92 ALA A O 1
ATOM 751 N N . GLU A 1 93 ? -8.126 -2.125 -7.892 1.00 96.75 93 GLU A N 1
ATOM 752 C CA . GLU A 1 93 ? -7.525 -2.094 -9.219 1.00 96.75 93 GLU A CA 1
ATOM 753 C C . GLU A 1 93 ? -6.097 -2.637 -9.276 1.00 96.75 93 GLU A C 1
ATOM 755 O O . GLU A 1 93 ? -5.677 -2.990 -10.373 1.00 96.75 93 GLU A O 1
ATOM 760 N N . SER A 1 94 ? -5.391 -2.772 -8.148 1.00 97.88 94 SER A N 1
ATOM 761 C CA . SER A 1 94 ? -3.954 -3.125 -8.119 1.00 97.88 94 SER A CA 1
ATOM 762 C C . SER A 1 94 ? -3.647 -4.444 -7.397 1.00 97.88 94 SER A C 1
ATOM 764 O O . SER A 1 94 ? -2.572 -5.028 -7.569 1.00 97.88 94 SER A O 1
ATOM 766 N N . PHE A 1 95 ? -4.598 -4.953 -6.608 1.00 98.31 95 PHE A N 1
ATOM 767 C CA . PHE A 1 95 ? -4.448 -6.189 -5.842 1.00 98.31 95 PHE A CA 1
ATOM 768 C C . PHE A 1 95 ? -5.623 -7.142 -6.073 1.00 98.31 95 PHE A C 1
ATOM 770 O O . PHE A 1 95 ? -6.760 -6.745 -6.332 1.00 98.31 95 PHE A O 1
ATOM 777 N N . THR A 1 96 ? -5.329 -8.436 -6.013 1.00 98.19 96 THR A N 1
ATOM 778 C CA . THR A 1 96 ? -6.347 -9.493 -5.968 1.00 98.19 96 THR A CA 1
ATOM 779 C C . THR A 1 96 ? -6.967 -9.604 -4.572 1.00 98.19 96 THR A C 1
ATOM 781 O O . THR A 1 96 ? -6.373 -9.169 -3.585 1.00 98.19 96 THR A O 1
ATOM 784 N N . VAL A 1 97 ? -8.142 -10.239 -4.473 1.00 97.88 97 VAL A N 1
ATOM 785 C CA . VAL A 1 97 ? -8.774 -10.567 -3.178 1.00 97.88 97 VAL A CA 1
ATOM 786 C C . VAL A 1 97 ? -7.795 -11.343 -2.290 1.00 97.88 97 VAL A C 1
ATOM 788 O O . VAL A 1 97 ? -7.584 -10.957 -1.146 1.00 97.88 97 VAL A O 1
ATOM 791 N N . ASP A 1 98 ? -7.128 -12.365 -2.833 1.00 97.94 98 ASP A N 1
ATOM 792 C CA . ASP A 1 98 ? -6.189 -13.219 -2.092 1.00 97.94 98 ASP A CA 1
ATOM 793 C C . ASP A 1 98 ? -4.987 -12.441 -1.533 1.00 97.94 98 ASP A C 1
ATOM 795 O O . ASP A 1 98 ? -4.493 -12.731 -0.440 1.00 97.94 98 ASP A O 1
ATOM 799 N N . GLU A 1 99 ? -4.508 -11.432 -2.263 1.00 98.12 99 GLU A N 1
ATOM 800 C CA . GLU A 1 99 ? -3.440 -10.543 -1.797 1.00 98.12 99 GLU A CA 1
ATOM 801 C C . GLU A 1 99 ? -3.916 -9.651 -0.650 1.00 98.12 99 GLU A C 1
ATOM 803 O O . GLU A 1 99 ? -3.232 -9.555 0.371 1.00 98.12 99 GLU A O 1
ATOM 808 N N . LEU A 1 100 ? -5.101 -9.046 -0.780 1.00 97.88 100 LEU A N 1
ATOM 809 C CA . LEU A 1 100 ? -5.723 -8.258 0.289 1.00 97.88 100 LEU A CA 1
ATOM 810 C C . LEU A 1 100 ? -5.980 -9.126 1.536 1.00 97.88 100 LEU A C 1
ATOM 812 O O . LEU A 1 100 ? -5.763 -8.688 2.669 1.00 97.88 100 LEU A O 1
ATOM 816 N N . GLU A 1 101 ? -6.396 -10.380 1.347 1.00 96.88 101 GLU A N 1
ATOM 817 C CA . GLU A 1 101 ? -6.626 -11.323 2.444 1.00 96.88 101 GLU A CA 1
ATOM 818 C C . GLU A 1 101 ? -5.308 -11.725 3.098 1.00 96.88 101 GLU A C 1
ATOM 820 O O . GLU A 1 101 ? -5.223 -11.819 4.320 1.00 96.88 101 GLU A O 1
ATOM 825 N N . THR A 1 102 ? -4.254 -11.906 2.303 1.00 96.31 102 THR A N 1
ATOM 826 C CA . THR A 1 102 ? -2.908 -12.189 2.808 1.00 96.31 102 THR A CA 1
ATOM 827 C C . THR A 1 102 ? -2.373 -11.031 3.646 1.00 96.31 102 THR A C 1
ATOM 829 O O . THR A 1 102 ? -1.839 -11.272 4.731 1.00 96.31 102 THR A O 1
ATOM 832 N N . MET A 1 103 ? -2.568 -9.786 3.199 1.00 96.12 103 MET A N 1
ATOM 833 C CA . MET A 1 103 ? -2.160 -8.591 3.946 1.00 96.12 103 MET A CA 1
ATOM 834 C C . MET A 1 103 ? -2.876 -8.462 5.294 1.00 96.12 103 MET A C 1
ATOM 836 O O . MET A 1 103 ? -2.260 -8.095 6.288 1.00 96.12 103 MET A O 1
ATOM 840 N N . THR A 1 104 ? -4.153 -8.844 5.353 1.00 94.00 104 THR A N 1
ATOM 841 C CA . THR A 1 104 ? -4.994 -8.710 6.557 1.00 94.00 104 THR A CA 1
ATOM 842 C C . THR A 1 104 ? -5.059 -9.976 7.425 1.00 94.00 104 THR A C 1
ATOM 844 O O . THR A 1 104 ? -5.697 -9.985 8.480 1.00 94.00 104 THR A O 1
ATOM 847 N N . ARG A 1 105 ? -4.392 -11.074 7.028 1.00 88.69 105 ARG A N 1
ATOM 848 C CA . ARG A 1 105 ? -4.458 -12.376 7.724 1.00 88.69 105 ARG A CA 1
ATOM 849 C C . ARG A 1 105 ? -3.856 -12.343 9.129 1.00 88.69 105 ARG A C 1
ATOM 851 O O . ARG A 1 105 ? -4.352 -13.020 10.023 1.00 88.69 105 ARG A O 1
ATOM 858 N N . ASN A 1 106 ? -2.776 -11.586 9.328 1.00 79.88 106 ASN A N 1
ATOM 859 C CA . ASN A 1 106 ? -2.038 -11.511 10.600 1.00 79.88 106 ASN A CA 1
ATOM 860 C C . ASN A 1 106 ? -2.418 -10.269 11.425 1.00 79.88 106 ASN A C 1
ATOM 862 O O . ASN A 1 106 ? -1.583 -9.683 12.132 1.00 79.88 106 ASN A O 1
ATOM 866 N N . GLY A 1 107 ? -3.684 -9.884 11.310 1.00 79.69 107 GLY A N 1
ATOM 867 C CA . GLY A 1 107 ? -4.202 -8.606 11.757 1.00 79.69 107 GLY A CA 1
ATOM 868 C C . GLY A 1 107 ? -4.315 -7.630 10.596 1.00 79.69 107 GLY A C 1
ATOM 869 O O . GLY A 1 107 ? -3.682 -7.781 9.552 1.00 79.69 107 GLY A O 1
ATOM 870 N N . SER A 1 108 ? -5.154 -6.643 10.817 1.00 88.94 108 SER A N 1
ATOM 871 C CA . SER A 1 108 ? -5.470 -5.586 9.879 1.00 88.94 108 SER A CA 1
ATOM 872 C C . SER A 1 108 ? -4.397 -4.489 9.874 1.00 88.94 108 SER A C 1
ATOM 874 O O . SER A 1 108 ? -3.421 -4.555 10.630 1.00 88.94 108 SER A O 1
ATOM 876 N N . PHE A 1 109 ? -4.551 -3.497 8.999 1.00 95.00 109 PHE A N 1
ATOM 877 C CA . PHE A 1 109 ? -3.654 -2.347 8.918 1.00 95.00 109 PHE A CA 1
ATOM 878 C C . PHE A 1 109 ? -4.427 -1.061 8.633 1.00 95.00 109 PHE A C 1
ATOM 880 O O . PHE A 1 109 ? -5.583 -1.081 8.198 1.00 95.00 109 PHE A O 1
ATOM 887 N N . VAL A 1 110 ? -3.761 0.059 8.892 1.00 97.31 110 VAL A N 1
ATOM 888 C CA . VAL A 1 110 ? -4.327 1.400 8.769 1.00 97.31 110 VAL A CA 1
ATOM 889 C C . VAL A 1 110 ? -3.671 2.137 7.607 1.00 97.31 110 VAL A C 1
ATOM 891 O O . VAL A 1 110 ? -2.449 2.140 7.490 1.00 97.31 110 VAL A O 1
ATOM 894 N N . ILE A 1 111 ? -4.476 2.813 6.792 1.00 98.31 111 ILE A N 1
ATOM 895 C CA . ILE A 1 111 ? -4.037 3.828 5.834 1.00 98.31 111 ILE A CA 1
ATOM 896 C C . ILE A 1 111 ? -4.537 5.181 6.337 1.00 98.31 111 ILE A C 1
ATOM 898 O O . ILE A 1 111 ? -5.725 5.345 6.598 1.00 98.31 111 ILE A O 1
ATOM 902 N N . ARG A 1 112 ? -3.653 6.167 6.472 1.00 96.94 112 ARG A N 1
ATOM 903 C CA . ARG A 1 112 ? -3.988 7.526 6.906 1.00 96.94 112 ARG A CA 1
ATOM 904 C C . ARG A 1 112 ? -3.471 8.536 5.898 1.00 96.94 112 ARG A C 1
ATOM 906 O O . ARG A 1 112 ? -2.310 8.470 5.515 1.00 96.94 112 ARG A O 1
ATOM 913 N N . THR A 1 113 ? -4.290 9.522 5.550 1.00 97.44 113 THR A N 1
ATOM 914 C CA . THR A 1 113 ? -3.827 10.654 4.739 1.00 97.44 113 THR A CA 1
ATOM 915 C C . THR A 1 113 ? -3.442 11.853 5.603 1.00 97.44 113 THR A C 1
ATOM 917 O O . THR A 1 113 ? -4.013 12.094 6.673 1.00 97.44 113 THR A O 1
ATOM 920 N N . VAL A 1 114 ? -2.451 12.615 5.148 1.00 95.69 114 VAL A N 1
ATOM 921 C CA . VAL A 1 114 ? -2.039 13.899 5.728 1.00 95.69 114 VAL A CA 1
ATOM 922 C C . VAL A 1 114 ? -1.947 14.965 4.631 1.00 95.69 114 VAL A C 1
ATOM 924 O O . VAL A 1 114 ? -1.738 14.615 3.470 1.00 95.69 114 VAL A O 1
ATOM 927 N N . PRO A 1 115 ? -2.102 16.265 4.951 1.00 93.94 115 PRO A N 1
ATOM 928 C CA . PRO A 1 115 ? -2.104 17.314 3.929 1.00 93.94 115 PRO A CA 1
ATOM 929 C C . PRO A 1 115 ? -0.803 17.409 3.128 1.00 93.94 115 PRO A C 1
ATOM 931 O O . PRO A 1 115 ? -0.848 17.703 1.941 1.00 93.94 115 PRO A O 1
ATOM 934 N N . SER A 1 116 ? 0.342 17.170 3.773 1.00 92.81 116 SER A N 1
ATOM 935 C CA . SER A 1 116 ? 1.642 17.122 3.109 1.00 92.81 116 SER A CA 1
ATOM 936 C C . SER A 1 116 ? 2.601 16.186 3.836 1.00 92.81 116 SER A C 1
ATOM 938 O O . SER A 1 116 ? 2.547 16.069 5.063 1.00 92.81 116 SER A O 1
ATOM 940 N N . MET A 1 117 ? 3.487 15.547 3.073 1.00 89.06 117 MET A N 1
ATOM 941 C CA . MET A 1 117 ? 4.578 14.704 3.577 1.00 89.06 117 MET A CA 1
ATOM 942 C C . MET A 1 117 ? 5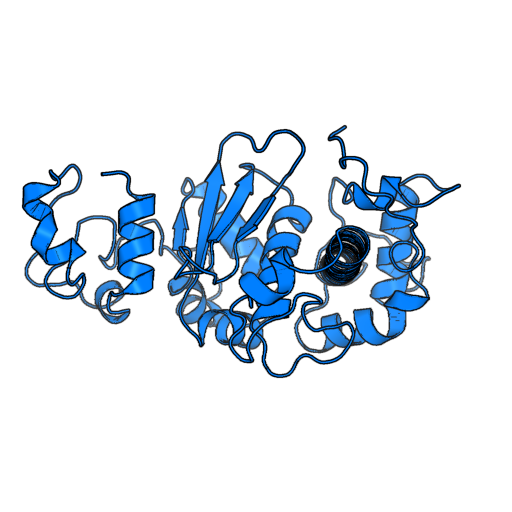.974 15.259 3.246 1.00 89.06 117 MET A C 1
ATOM 944 O O . MET A 1 117 ? 6.965 14.532 3.309 1.00 89.06 117 MET A O 1
ATOM 948 N N . GLY A 1 118 ? 6.078 16.552 2.916 1.00 84.75 118 GLY A N 1
ATOM 949 C CA . GLY A 1 118 ? 7.352 17.162 2.530 1.00 84.75 118 GLY A CA 1
ATOM 950 C C . GLY A 1 118 ? 7.888 16.522 1.252 1.00 84.75 118 GLY A C 1
ATOM 951 O O . GLY A 1 118 ? 7.182 16.512 0.246 1.00 84.75 118 GLY A O 1
ATOM 952 N N . ASP A 1 119 ? 9.095 15.957 1.307 1.00 79.31 119 ASP A N 1
ATOM 953 C CA . ASP A 1 119 ? 9.782 15.344 0.160 1.00 79.31 119 ASP A CA 1
ATOM 954 C C . ASP A 1 119 ? 9.278 13.931 -0.205 1.00 79.31 119 ASP A C 1
ATOM 956 O O . ASP A 1 119 ? 9.674 13.386 -1.231 1.00 79.31 119 ASP A O 1
ATOM 960 N N . ALA A 1 120 ? 8.383 13.333 0.589 1.00 83.69 120 ALA A N 1
ATOM 961 C CA . ALA A 1 120 ? 7.807 12.014 0.318 1.00 83.69 120 ALA A CA 1
ATOM 962 C C . ALA A 1 120 ? 6.337 12.107 -0.123 1.00 83.69 120 ALA A C 1
ATOM 964 O O . ALA A 1 120 ? 5.656 13.106 0.122 1.00 83.69 120 ALA A O 1
ATOM 965 N N . THR A 1 121 ? 5.831 11.058 -0.769 1.00 87.19 121 THR A N 1
ATOM 966 C CA . THR A 1 121 ? 4.399 10.898 -1.088 1.00 87.19 121 THR A CA 1
ATOM 967 C C . THR A 1 121 ? 3.697 9.879 -0.188 1.00 87.19 121 THR A C 1
ATOM 969 O O . THR A 1 121 ? 2.465 9.865 -0.124 1.00 87.19 121 THR A O 1
ATOM 972 N N . GLY A 1 122 ? 4.471 9.065 0.532 1.00 93.56 122 GLY A N 1
ATOM 973 C CA . GLY A 1 122 ? 3.994 8.035 1.438 1.00 93.56 122 GLY A CA 1
ATOM 974 C C . GLY A 1 122 ? 5.084 7.553 2.396 1.00 93.56 122 GLY A C 1
ATOM 975 O O . GLY A 1 122 ? 6.253 7.924 2.273 1.00 93.56 122 GLY A O 1
ATOM 976 N N . CYS A 1 123 ? 4.677 6.789 3.408 1.00 95.00 123 CYS A N 1
ATOM 977 C CA . CYS A 1 123 ? 5.573 6.028 4.267 1.00 95.00 123 CYS A CA 1
ATOM 978 C C . CYS A 1 123 ? 4.850 4.828 4.886 1.00 95.00 123 CYS A C 1
ATOM 980 O O . CYS A 1 123 ? 3.757 4.960 5.452 1.00 95.00 123 CYS A O 1
ATOM 982 N N . TYR A 1 124 ? 5.507 3.674 4.846 1.00 96.25 124 TYR A N 1
ATOM 983 C CA . TYR A 1 124 ? 5.061 2.449 5.483 1.00 96.25 124 TYR A CA 1
ATOM 984 C C . TYR A 1 124 ? 5.790 2.173 6.805 1.00 96.25 124 TYR A C 1
ATOM 986 O O . TYR A 1 124 ? 6.987 1.883 6.857 1.00 96.25 124 TYR A O 1
ATOM 994 N N . PHE A 1 125 ? 5.017 2.133 7.887 1.00 94.88 125 PHE A N 1
ATOM 995 C CA . PHE A 1 125 ? 5.435 1.656 9.197 1.00 94.88 125 PHE A CA 1
ATOM 996 C C . PHE A 1 125 ? 4.982 0.207 9.384 1.00 94.88 125 PHE A C 1
ATOM 998 O O . PHE A 1 125 ? 3.808 -0.093 9.612 1.00 94.88 125 PHE A O 1
ATOM 1005 N N . ARG A 1 126 ? 5.939 -0.717 9.302 1.00 94.12 126 ARG A N 1
ATOM 1006 C CA . ARG A 1 126 ? 5.728 -2.138 9.613 1.00 94.12 126 ARG A CA 1
ATOM 1007 C C . ARG A 1 126 ? 5.547 -2.372 11.109 1.00 94.12 126 ARG A C 1
ATOM 1009 O O . ARG A 1 126 ? 5.916 -1.532 11.922 1.00 94.12 126 ARG A O 1
ATOM 1016 N N . LYS A 1 127 ? 5.049 -3.559 11.480 1.00 94.31 127 LYS A N 1
ATOM 1017 C CA . LYS A 1 127 ? 5.038 -3.976 12.889 1.00 94.31 127 LYS A CA 1
ATOM 1018 C C . LYS A 1 127 ? 6.466 -3.981 13.431 1.00 94.31 127 LYS A C 1
ATOM 1020 O O . LYS A 1 127 ? 7.336 -4.646 12.863 1.00 94.31 127 LYS A O 1
ATOM 1025 N N . GLN A 1 128 ? 6.676 -3.291 14.539 1.00 93.00 128 GLN A N 1
ATOM 1026 C CA . GLN A 1 128 ? 7.963 -3.133 15.214 1.00 93.00 128 GLN A CA 1
ATOM 1027 C C . GLN A 1 128 ? 7.732 -2.716 16.667 1.00 93.00 128 GLN A C 1
ATOM 1029 O O . GLN A 1 128 ? 6.591 -2.546 17.096 1.00 93.00 128 GLN A O 1
ATOM 1034 N N . ASN A 1 129 ? 8.791 -2.577 17.458 1.00 88.88 129 ASN A N 1
ATOM 1035 C CA . ASN A 1 129 ? 8.671 -2.061 18.820 1.00 88.88 129 ASN A CA 1
ATOM 1036 C C . ASN A 1 129 ? 7.978 -0.686 18.824 1.00 88.88 129 ASN A C 1
ATOM 1038 O O . ASN A 1 129 ? 8.457 0.262 18.210 1.00 88.88 129 ASN A O 1
ATOM 1042 N N . GLY A 1 130 ? 6.827 -0.598 19.499 1.00 87.12 130 GLY A N 1
ATOM 1043 C CA . GLY A 1 130 ? 5.993 0.610 19.539 1.00 87.12 130 GLY A CA 1
ATOM 1044 C C . GLY A 1 130 ? 4.987 0.752 18.388 1.00 87.12 130 GLY A C 1
ATOM 1045 O O . GLY A 1 130 ? 4.205 1.698 18.394 1.00 87.12 130 GLY A O 1
ATOM 1046 N N . VAL A 1 131 ? 4.962 -0.182 17.430 1.00 89.38 131 VAL A N 1
ATOM 1047 C CA . VAL A 1 131 ? 4.019 -0.212 16.301 1.00 89.38 131 VAL A CA 1
ATOM 1048 C C . VAL A 1 131 ? 3.391 -1.605 16.219 1.00 89.38 131 VAL A C 1
ATOM 1050 O O . VAL A 1 131 ? 3.952 -2.534 15.635 1.00 89.38 131 VAL A O 1
ATOM 1053 N N . GLU A 1 132 ? 2.217 -1.766 16.827 1.00 91.00 132 GLU A N 1
ATOM 1054 C CA . GLU A 1 132 ? 1.547 -3.073 16.925 1.00 91.00 132 GLU A CA 1
ATOM 1055 C C . GLU A 1 132 ? 0.652 -3.397 15.722 1.00 91.00 132 GLU A C 1
ATOM 1057 O O . GLU A 1 132 ? 0.449 -4.569 15.383 1.00 91.00 132 GLU A O 1
ATOM 1062 N N . ILE A 1 133 ? 0.200 -2.366 15.010 1.00 92.81 133 ILE A N 1
ATOM 1063 C CA . ILE A 1 133 ? -0.508 -2.475 13.734 1.00 92.81 133 ILE A CA 1
ATOM 1064 C C . ILE A 1 133 ? 0.322 -1.805 12.636 1.00 92.81 133 ILE A C 1
ATOM 1066 O O . ILE A 1 133 ? 0.918 -0.759 12.895 1.00 92.81 133 ILE A O 1
ATOM 1070 N N . PRO A 1 134 ? 0.395 -2.364 11.418 1.00 95.56 134 PRO A N 1
ATOM 1071 C CA . PRO A 1 134 ? 1.033 -1.666 10.318 1.00 95.56 134 PRO A CA 1
ATOM 1072 C C . PRO A 1 134 ? 0.260 -0.380 9.998 1.00 95.56 134 PRO A C 1
ATOM 1074 O O . PRO A 1 134 ? -0.974 -0.377 9.978 1.00 95.56 134 PRO A O 1
ATOM 1077 N N . LEU A 1 135 ? 0.995 0.694 9.733 1.00 96.06 135 LEU A N 1
ATOM 1078 C CA . LEU A 1 135 ? 0.451 2.001 9.390 1.00 96.06 135 LEU A CA 1
ATOM 1079 C C . LEU A 1 135 ? 1.073 2.467 8.077 1.00 96.06 135 LEU A C 1
ATOM 1081 O O . LEU A 1 135 ? 2.289 2.543 7.953 1.00 96.06 135 LEU A O 1
ATOM 1085 N N . ILE A 1 136 ? 0.232 2.816 7.119 1.00 97.81 136 ILE A N 1
ATOM 1086 C CA . ILE A 1 136 ? 0.610 3.510 5.896 1.00 97.81 136 ILE A CA 1
ATOM 1087 C C . ILE A 1 136 ? 0.154 4.958 6.048 1.00 97.81 136 ILE A C 1
ATOM 1089 O O . ILE A 1 136 ? -1.026 5.219 6.290 1.00 97.81 136 ILE A O 1
ATOM 1093 N N . VAL A 1 137 ? 1.080 5.902 5.922 1.00 97.38 137 VAL A N 1
ATOM 1094 C CA . VAL A 1 137 ? 0.775 7.334 5.863 1.00 97.38 137 VAL A CA 1
ATOM 1095 C C . VAL A 1 137 ? 0.969 7.792 4.426 1.00 97.38 137 VAL A C 1
ATOM 1097 O O . VAL A 1 137 ? 1.993 7.483 3.833 1.00 97.38 137 VAL A O 1
ATOM 1100 N N . LEU A 1 138 ? -0.005 8.502 3.868 1.00 97.12 138 LEU A N 1
ATOM 1101 C CA . LEU A 1 138 ? 0.017 9.002 2.494 1.00 97.12 138 LEU A CA 1
ATOM 1102 C C . LEU A 1 138 ? -0.183 10.514 2.478 1.00 97.12 138 LEU A C 1
ATOM 1104 O O . LEU A 1 138 ? -0.967 11.060 3.259 1.00 97.12 138 LEU A O 1
ATOM 1108 N N . GLU A 1 139 ? 0.468 11.197 1.545 1.00 95.75 139 GLU A N 1
ATOM 1109 C CA . GLU A 1 139 ? 0.060 12.549 1.182 1.00 95.75 139 GLU A CA 1
ATOM 1110 C C . GLU A 1 139 ? -1.325 12.499 0.520 1.00 95.75 139 GLU A C 1
ATOM 1112 O O . GLU A 1 139 ? -1.606 11.639 -0.320 1.00 95.75 139 GLU A O 1
ATOM 1117 N N . ARG A 1 140 ? -2.221 13.406 0.916 1.00 94.75 140 ARG A N 1
ATOM 1118 C CA . ARG A 1 140 ? -3.560 13.500 0.326 1.00 94.75 140 ARG A CA 1
ATOM 1119 C C . ARG A 1 140 ? -3.454 13.735 -1.182 1.00 94.75 140 ARG A C 1
ATOM 1121 O O . ARG A 1 140 ? -2.660 14.560 -1.623 1.00 94.75 140 ARG A O 1
ATOM 1128 N N . ASN A 1 141 ? -4.296 13.060 -1.963 1.00 93.56 141 ASN A N 1
ATOM 1129 C CA . ASN A 1 141 ? -4.299 13.123 -3.428 1.00 93.56 141 ASN A CA 1
ATOM 1130 C C . ASN A 1 141 ? -2.984 12.643 -4.071 1.00 93.56 141 ASN A C 1
ATOM 1132 O O . ASN A 1 141 ? -2.693 12.996 -5.223 1.00 93.56 141 ASN A O 1
ATOM 1136 N N . THR A 1 142 ? -2.197 11.832 -3.351 1.00 93.38 142 THR A N 1
ATOM 1137 C CA . THR A 1 142 ? -1.051 11.130 -3.934 1.00 93.38 142 THR A CA 1
ATOM 1138 C C . THR A 1 142 ? -1.492 10.236 -5.091 1.00 93.38 142 THR A C 1
ATOM 1140 O O . THR A 1 142 ? -2.655 9.822 -5.199 1.00 93.38 142 THR A O 1
ATOM 1143 N N . THR A 1 143 ? -0.561 9.947 -5.986 1.00 93.62 143 THR A N 1
ATOM 1144 C CA . THR A 1 143 ? -0.843 9.197 -7.204 1.00 93.62 143 THR A CA 1
ATOM 1145 C C . THR A 1 143 ? -1.152 7.720 -6.930 1.00 93.62 143 THR A C 1
ATOM 1147 O O . THR A 1 143 ? -0.877 7.233 -5.829 1.00 93.62 143 THR A O 1
ATOM 1150 N N . PRO A 1 144 ? -1.745 6.985 -7.892 1.00 95.00 144 PRO A N 1
ATOM 1151 C CA . PRO A 1 144 ? -1.901 5.540 -7.773 1.00 95.00 144 PRO A CA 1
ATOM 1152 C C . PRO A 1 144 ? -0.590 4.815 -7.453 1.00 95.00 144 PRO A C 1
ATOM 1154 O O . PRO A 1 144 ? -0.614 3.970 -6.560 1.00 95.00 144 PRO A O 1
ATOM 1157 N N . ASP A 1 145 ? 0.543 5.187 -8.068 1.00 94.62 145 ASP A N 1
ATOM 1158 C CA . ASP A 1 145 ? 1.847 4.600 -7.727 1.00 94.62 145 ASP A CA 1
ATOM 1159 C C . ASP A 1 145 ? 2.198 4.863 -6.265 1.00 94.62 145 ASP A C 1
ATOM 1161 O O . ASP A 1 145 ? 2.615 3.941 -5.578 1.00 94.62 145 ASP A O 1
ATOM 1165 N N . GLY A 1 146 ? 1.963 6.073 -5.745 1.00 94.81 146 GLY A N 1
ATOM 1166 C CA . GLY A 1 146 ? 2.216 6.389 -4.336 1.00 94.81 146 GLY A CA 1
ATOM 1167 C C . GLY A 1 146 ? 1.406 5.522 -3.365 1.00 94.81 146 GLY A C 1
ATOM 1168 O O . GLY A 1 146 ? 1.944 5.033 -2.375 1.00 94.81 146 GLY A O 1
ATOM 1169 N N . VAL A 1 147 ? 0.123 5.275 -3.657 1.00 97.25 147 VAL A N 1
ATOM 1170 C CA . VAL A 1 147 ? -0.710 4.365 -2.845 1.00 97.25 147 VAL A CA 1
ATOM 1171 C C . VAL A 1 147 ? -0.199 2.927 -2.954 1.00 97.25 147 VAL A C 1
ATOM 1173 O O . VAL A 1 147 ? -0.040 2.243 -1.943 1.00 97.25 147 VAL A O 1
ATOM 1176 N N . VAL A 1 148 ? 0.037 2.452 -4.179 1.00 98.00 148 VAL A N 1
ATOM 1177 C CA . VAL A 1 148 ? 0.434 1.065 -4.437 1.00 98.00 148 VAL A CA 1
ATOM 1178 C C . VAL A 1 148 ? 1.819 0.777 -3.871 1.00 98.00 148 VAL A C 1
ATOM 1180 O O . VAL A 1 148 ? 1.985 -0.284 -3.283 1.00 98.00 148 VAL A O 1
ATOM 1183 N N . HIS A 1 149 ? 2.764 1.712 -3.948 1.00 97.69 149 HIS A N 1
ATOM 1184 C CA . HIS A 1 149 ? 4.126 1.589 -3.417 1.00 97.69 149 HIS A CA 1
ATOM 1185 C C . HIS A 1 149 ? 4.136 1.246 -1.930 1.00 97.69 149 HIS A C 1
ATOM 1187 O O . HIS A 1 149 ? 4.699 0.227 -1.525 1.00 97.69 149 HIS A O 1
ATOM 1193 N N . GLU A 1 150 ? 3.418 2.016 -1.112 1.00 98.12 150 GLU A N 1
ATOM 1194 C CA . GLU A 1 150 ? 3.368 1.754 0.330 1.00 98.12 150 GLU A CA 1
ATOM 1195 C C . GLU A 1 150 ? 2.660 0.434 0.670 1.00 98.12 150 GLU A C 1
ATOM 1197 O O . GLU A 1 150 ? 3.025 -0.272 1.615 1.00 98.12 150 GLU A O 1
ATOM 1202 N N . VAL A 1 151 ? 1.661 0.045 -0.125 1.00 98.44 151 VAL A N 1
ATOM 1203 C CA . VAL A 1 151 ? 0.950 -1.231 0.053 1.00 98.44 151 VAL A CA 1
ATOM 1204 C C . VAL A 1 151 ? 1.806 -2.409 -0.431 1.00 98.44 151 VAL A C 1
ATOM 1206 O O . VAL A 1 151 ? 1.765 -3.492 0.161 1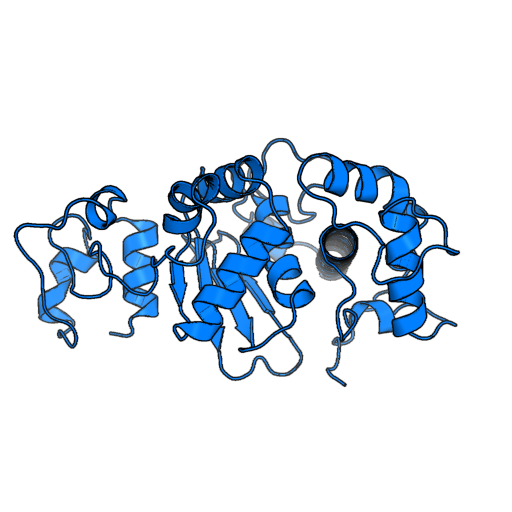.00 98.44 151 VAL A O 1
ATOM 1209 N N . VAL A 1 152 ? 2.644 -2.206 -1.451 1.00 98.50 152 VAL A N 1
ATOM 1210 C CA . VAL A 1 152 ? 3.636 -3.178 -1.918 1.00 98.50 152 VAL A CA 1
ATOM 1211 C C . VAL A 1 152 ? 4.662 -3.448 -0.816 1.00 98.50 152 VAL A C 1
ATOM 1213 O O . VAL A 1 152 ? 4.928 -4.617 -0.522 1.00 98.50 152 VAL A O 1
ATOM 1216 N N . HIS A 1 153 ? 5.169 -2.421 -0.124 1.00 98.06 153 HIS A N 1
ATOM 1217 C CA . HIS A 1 153 ? 6.009 -2.638 1.060 1.00 98.06 153 HIS A CA 1
ATOM 1218 C C . HIS A 1 153 ? 5.321 -3.540 2.090 1.00 98.06 153 HIS A C 1
ATOM 1220 O O . HIS A 1 153 ? 5.933 -4.477 2.618 1.00 98.06 153 HIS A O 1
ATOM 1226 N N . HIS A 1 154 ? 4.032 -3.300 2.348 1.00 97.81 154 HIS A N 1
ATOM 1227 C CA . HIS A 1 154 ? 3.278 -4.101 3.300 1.00 97.81 154 HIS A CA 1
ATOM 1228 C C . HIS A 1 154 ? 3.181 -5.574 2.881 1.00 97.81 154 HIS A C 1
ATOM 1230 O O . HIS A 1 154 ? 3.567 -6.452 3.661 1.00 97.81 154 HIS A O 1
ATOM 1236 N N . ILE A 1 155 ? 2.732 -5.871 1.657 1.00 97.50 155 ILE A N 1
ATOM 1237 C CA . ILE A 1 155 ? 2.589 -7.262 1.199 1.00 97.50 155 ILE A CA 1
ATOM 1238 C C . ILE A 1 155 ? 3.939 -7.986 1.115 1.00 97.50 155 ILE A C 1
ATOM 1240 O O . ILE A 1 155 ? 4.023 -9.156 1.491 1.00 97.50 155 ILE A O 1
ATOM 1244 N N . ARG A 1 156 ? 5.021 -7.299 0.721 1.00 97.50 156 ARG A N 1
ATOM 1245 C CA . ARG A 1 156 ? 6.393 -7.842 0.733 1.00 97.50 156 ARG A CA 1
ATOM 1246 C C . ARG A 1 156 ? 6.844 -8.248 2.137 1.00 97.50 156 ARG A C 1
ATOM 1248 O O . ARG A 1 156 ? 7.613 -9.205 2.280 1.00 97.50 156 ARG A O 1
ATOM 1255 N N . ALA A 1 157 ? 6.378 -7.542 3.167 1.00 96.12 157 ALA A N 1
ATOM 1256 C CA . ALA A 1 157 ? 6.701 -7.834 4.558 1.00 96.12 157 ALA A CA 1
ATOM 1257 C C . ALA A 1 157 ? 5.891 -9.008 5.133 1.00 96.12 157 ALA A C 1
ATOM 1259 O O . ALA A 1 157 ? 6.447 -9.819 5.881 1.00 96.12 157 ALA A O 1
ATOM 1260 N N . VAL A 1 158 ? 4.597 -9.115 4.805 1.00 95.44 158 VAL A N 1
ATOM 1261 C CA . VAL A 1 158 ? 3.679 -10.040 5.501 1.00 95.44 158 VAL A CA 1
ATOM 1262 C C . VAL A 1 158 ? 3.324 -11.312 4.740 1.00 95.44 158 VAL A C 1
ATOM 1264 O O . VAL A 1 158 ? 2.922 -12.283 5.383 1.00 95.44 158 VAL A O 1
ATOM 1267 N N . ASP A 1 159 ? 3.493 -11.352 3.418 1.00 95.50 159 ASP A N 1
ATOM 1268 C CA . ASP A 1 159 ? 3.186 -12.536 2.615 1.00 95.50 159 ASP A CA 1
ATOM 1269 C C . ASP A 1 159 ? 4.230 -13.649 2.877 1.00 95.50 159 ASP A C 1
ATOM 1271 O O . ASP A 1 159 ? 5.428 -13.511 2.573 1.00 95.50 159 ASP A O 1
ATOM 1275 N N . PRO A 1 160 ? 3.811 -14.779 3.478 1.00 92.44 160 PRO A N 1
ATOM 1276 C CA . PRO A 1 160 ? 4.705 -15.863 3.840 1.00 92.44 160 PRO A CA 1
ATOM 1277 C C . PRO A 1 160 ? 5.092 -16.740 2.651 1.00 92.44 160 PRO A C 1
ATOM 1279 O O . PRO A 1 160 ? 5.902 -17.639 2.868 1.00 92.44 160 PRO A O 1
ATOM 1282 N N . ASP A 1 161 ? 4.580 -16.508 1.443 1.00 93.31 161 ASP A N 1
ATOM 1283 C CA . ASP A 1 161 ? 4.884 -17.282 0.234 1.00 93.31 161 ASP A CA 1
ATOM 1284 C C . ASP A 1 161 ? 5.907 -16.574 -0.662 1.00 93.31 161 ASP A C 1
ATOM 1286 O O . ASP A 1 161 ? 6.552 -17.206 -1.498 1.00 93.31 161 ASP A O 1
ATOM 1290 N N . ARG A 1 162 ? 6.159 -15.280 -0.427 1.00 94.75 162 ARG A N 1
ATOM 1291 C CA . ARG A 1 162 ? 7.216 -14.520 -1.112 1.00 94.75 162 ARG A CA 1
ATOM 1292 C C . ARG A 1 162 ? 8.615 -14.950 -0.676 1.00 94.75 162 ARG A C 1
ATOM 1294 O O . ARG A 1 162 ? 8.891 -15.151 0.514 1.00 94.75 162 ARG A O 1
ATOM 1301 N N . ARG A 1 163 ? 9.519 -15.081 -1.647 1.00 93.94 163 ARG A N 1
ATOM 1302 C CA . ARG A 1 163 ? 10.914 -15.528 -1.486 1.00 93.94 163 ARG A CA 1
ATOM 1303 C C . ARG A 1 163 ? 11.847 -14.660 -2.328 1.00 93.94 163 ARG A C 1
ATOM 1305 O O . ARG A 1 163 ? 11.396 -14.033 -3.283 1.00 93.94 163 ARG A O 1
ATOM 1312 N N . GLY A 1 164 ? 13.136 -14.667 -1.982 1.00 95.25 164 GLY A N 1
ATOM 1313 C CA . GLY A 1 164 ? 14.159 -13.906 -2.702 1.00 95.25 164 GLY A CA 1
ATOM 1314 C C . GLY A 1 164 ? 13.775 -12.434 -2.825 1.00 95.25 164 GLY A C 1
ATOM 1315 O O . GLY A 1 164 ? 13.268 -11.853 -1.866 1.00 95.25 164 GLY A O 1
ATOM 1316 N N . ILE A 1 165 ? 13.931 -11.884 -4.028 1.00 96.38 165 ILE A N 1
ATOM 1317 C CA . ILE A 1 165 ? 13.679 -10.471 -4.335 1.00 96.38 165 ILE A CA 1
ATOM 1318 C C . ILE A 1 165 ? 12.215 -10.034 -4.147 1.00 96.38 165 ILE A C 1
ATOM 1320 O O . ILE A 1 165 ? 11.920 -8.847 -4.049 1.00 96.38 165 ILE A O 1
ATOM 1324 N N . LEU A 1 166 ? 11.265 -10.973 -4.071 1.00 97.00 166 LEU A N 1
ATOM 1325 C CA . LEU A 1 166 ? 9.856 -10.646 -3.835 1.00 97.00 166 LEU A CA 1
ATOM 1326 C C . LEU A 1 166 ? 9.537 -10.397 -2.359 1.00 97.00 166 LEU A C 1
ATOM 1328 O O . LEU A 1 166 ? 8.476 -9.860 -2.052 1.00 97.00 166 LEU A O 1
ATOM 1332 N N . ARG A 1 167 ? 10.394 -10.843 -1.437 1.00 96.88 167 ARG A N 1
ATOM 1333 C CA . ARG A 1 167 ? 10.211 -10.658 0.008 1.00 96.88 167 ARG A CA 1
ATOM 1334 C C . ARG A 1 167 ? 10.927 -9.386 0.451 1.00 96.88 167 ARG A C 1
ATOM 1336 O O . ARG A 1 167 ? 11.930 -9.020 -0.147 1.00 96.88 167 ARG A O 1
ATOM 1343 N N . THR A 1 168 ? 10.437 -8.762 1.524 1.00 97.06 168 THR A N 1
ATOM 1344 C CA . THR A 1 168 ? 11.117 -7.610 2.127 1.00 97.06 168 THR A CA 1
ATOM 1345 C C . THR A 1 168 ? 12.594 -7.908 2.409 1.00 97.06 168 THR A C 1
ATOM 1347 O O . THR A 1 168 ? 12.921 -8.975 2.941 1.00 97.06 168 THR A O 1
ATOM 1350 N N . SER A 1 169 ? 13.472 -6.957 2.083 1.00 96.31 169 SER A N 1
ATOM 1351 C CA . SER A 1 169 ? 14.921 -7.072 2.328 1.00 96.31 169 SER A CA 1
ATOM 1352 C C . SER A 1 169 ? 15.290 -6.863 3.801 1.00 96.31 169 SER A C 1
ATOM 1354 O O . SER A 1 169 ? 16.395 -7.186 4.242 1.00 96.31 169 SER A O 1
ATOM 1356 N N . TYR A 1 170 ? 14.354 -6.341 4.594 1.00 96.69 170 TYR A N 1
ATOM 1357 C CA . TYR A 1 170 ? 14.549 -6.109 6.017 1.00 96.69 170 TYR A CA 1
ATOM 1358 C C . TYR A 1 170 ? 14.630 -7.415 6.817 1.00 96.69 170 TYR A C 1
ATOM 1360 O O . TYR A 1 170 ? 13.943 -8.398 6.517 1.00 96.69 170 TYR A O 1
ATOM 1368 N N . PRO A 1 171 ? 15.399 -7.428 7.920 1.00 95.81 171 PRO A N 1
ATOM 1369 C CA . PRO A 1 171 ? 15.415 -8.557 8.835 1.00 95.81 171 PRO A CA 1
ATOM 1370 C C . PRO A 1 171 ? 14.073 -8.640 9.570 1.00 95.81 171 PRO A C 1
ATOM 1372 O O . PRO A 1 171 ? 13.845 -7.957 10.563 1.00 95.81 171 PRO A O 1
ATOM 1375 N N . SER A 1 172 ? 13.170 -9.499 9.109 1.00 94.44 172 SER A N 1
ATOM 1376 C CA . SER A 1 172 ? 11.830 -9.631 9.690 1.00 94.44 172 SER A CA 1
ATOM 1377 C C . SER A 1 172 ? 11.523 -11.057 10.149 1.00 94.44 172 SER A C 1
ATOM 1379 O O . SER A 1 172 ? 12.145 -12.039 9.740 1.00 94.44 172 SER A O 1
ATOM 1381 N N . THR A 1 173 ? 10.554 -11.187 11.050 1.00 92.31 173 THR A N 1
ATOM 1382 C CA . THR A 1 173 ? 9.954 -12.476 11.417 1.00 92.31 173 THR A CA 1
ATOM 1383 C C . THR A 1 173 ? 9.119 -13.036 10.257 1.00 92.31 173 THR A C 1
ATOM 1385 O O . THR A 1 173 ? 8.806 -12.333 9.294 1.00 92.31 173 THR A O 1
ATOM 1388 N N . ARG A 1 174 ? 8.689 -14.303 10.348 1.00 85.62 174 ARG A N 1
ATOM 1389 C CA . ARG A 1 174 ? 7.796 -14.901 9.335 1.00 85.62 174 ARG A CA 1
ATOM 1390 C C . ARG A 1 174 ? 6.460 -14.152 9.203 1.00 85.62 174 ARG A C 1
ATOM 1392 O O . ARG A 1 174 ? 5.888 -14.167 8.124 1.00 85.62 174 ARG A O 1
ATOM 1399 N N . LYS A 1 175 ? 6.010 -13.485 10.274 1.00 86.00 175 LYS A N 1
ATOM 1400 C CA . LYS A 1 175 ? 4.779 -12.677 10.331 1.00 86.00 175 LYS A CA 1
ATOM 1401 C C . LYS A 1 175 ? 4.990 -11.200 9.944 1.00 86.00 175 LYS A C 1
ATOM 1403 O O . LYS A 1 175 ? 4.099 -10.391 10.163 1.00 86.00 175 LYS A O 1
ATOM 1408 N N . GLY A 1 176 ? 6.173 -10.832 9.443 1.00 89.88 176 GLY A N 1
ATOM 1409 C CA . GLY A 1 176 ? 6.463 -9.479 8.955 1.00 89.88 176 GLY A CA 1
ATOM 1410 C C . GLY A 1 176 ? 6.847 -8.440 10.013 1.00 89.88 176 GLY A C 1
ATOM 1411 O O . GLY A 1 176 ? 7.063 -7.287 9.660 1.00 89.88 176 GLY A O 1
ATOM 1412 N N . ARG A 1 177 ? 6.988 -8.816 11.296 1.00 94.12 177 ARG A N 1
ATOM 1413 C CA . ARG A 1 177 ? 7.537 -7.906 12.324 1.00 94.12 177 ARG A CA 1
ATOM 1414 C C . ARG A 1 177 ? 9.029 -7.668 12.092 1.00 94.12 177 ARG A C 1
ATOM 1416 O O . ARG A 1 177 ? 9.756 -8.654 11.929 1.00 94.12 177 ARG A O 1
ATOM 1423 N N . LEU A 1 178 ? 9.477 -6.415 12.111 1.00 95.62 178 LEU A N 1
ATOM 1424 C CA . LEU A 1 178 ? 10.893 -6.052 12.053 1.00 95.62 178 LEU A CA 1
ATOM 1425 C C . LEU A 1 178 ? 11.638 -6.603 13.275 1.00 95.62 178 LEU A C 1
ATOM 1427 O O . LEU A 1 178 ? 11.121 -6.634 14.390 1.00 95.62 178 LEU A O 1
ATOM 1431 N N . LYS A 1 179 ? 12.859 -7.088 13.060 1.00 96.50 179 LYS A N 1
ATOM 1432 C CA . LYS A 1 179 ? 13.798 -7.397 14.136 1.00 96.50 179 LYS A CA 1
ATOM 1433 C C . LYS A 1 179 ? 14.612 -6.136 14.415 1.00 96.50 179 LYS A C 1
ATOM 1435 O O . LYS A 1 179 ? 15.761 -6.059 13.991 1.00 96.50 179 LYS A O 1
ATOM 1440 N N . ASP A 1 180 ? 13.992 -5.172 15.094 1.00 92.81 180 ASP A N 1
ATOM 1441 C CA . ASP A 1 180 ? 14.506 -3.803 15.293 1.00 92.81 180 ASP A CA 1
ATOM 1442 C C . ASP A 1 180 ? 15.955 -3.801 15.759 1.00 92.81 180 ASP A C 1
ATOM 1444 O O . ASP A 1 180 ? 16.844 -3.339 15.055 1.00 92.81 180 ASP A O 1
ATOM 1448 N N . TRP A 1 181 ? 16.221 -4.498 16.866 1.00 94.50 181 TRP A N 1
ATOM 1449 C CA . TRP A 1 181 ? 17.567 -4.623 17.413 1.00 94.50 181 TRP A CA 1
ATOM 1450 C C . TRP A 1 181 ? 18.572 -5.150 16.380 1.00 94.50 181 TRP A C 1
ATOM 1452 O O . TRP A 1 181 ? 19.676 -4.630 16.264 1.00 94.50 181 TRP A O 1
ATOM 1462 N N . THR A 1 182 ? 18.187 -6.155 15.587 1.00 95.88 182 THR A N 1
ATOM 1463 C CA . THR A 1 182 ? 19.055 -6.701 14.539 1.00 95.88 182 THR A CA 1
ATOM 1464 C C . THR A 1 182 ? 19.344 -5.675 13.451 1.00 95.88 182 THR A C 1
ATOM 1466 O O . THR A 1 182 ? 20.476 -5.640 12.988 1.00 95.88 182 THR A O 1
ATOM 1469 N N . PHE A 1 183 ? 18.356 -4.882 13.029 1.00 94.75 183 PHE A N 1
ATOM 1470 C CA . PHE A 1 183 ? 18.525 -3.853 12.001 1.00 94.75 183 PHE A CA 1
ATOM 1471 C C . PHE A 1 183 ? 19.347 -2.665 12.516 1.00 94.75 183 PHE A C 1
ATOM 1473 O O . PHE A 1 183 ? 20.339 -2.288 11.889 1.00 94.75 183 PHE A O 1
ATOM 1480 N N . ASP A 1 184 ? 19.001 -2.147 13.692 1.00 93.81 184 ASP A N 1
ATOM 1481 C CA . ASP A 1 184 ? 19.601 -0.953 14.296 1.00 93.81 184 ASP A CA 1
ATOM 1482 C C . ASP A 1 184 ? 21.080 -1.147 14.646 1.00 93.81 184 ASP A C 1
ATOM 1484 O O . ASP A 1 184 ? 21.862 -0.203 14.582 1.00 93.81 184 ASP A O 1
ATOM 1488 N N . HIS A 1 185 ? 21.486 -2.382 14.957 1.00 96.19 185 HIS A N 1
ATOM 1489 C CA . HIS A 1 185 ? 22.876 -2.722 15.281 1.00 96.19 185 HIS A CA 1
ATOM 1490 C C . HIS A 1 185 ? 23.697 -3.163 14.054 1.00 96.19 185 HIS A C 1
ATOM 1492 O O . HIS A 1 185 ? 24.856 -3.561 14.198 1.00 96.19 185 HIS A O 1
ATOM 1498 N N . MET A 1 186 ? 23.139 -3.118 12.837 1.00 97.06 186 MET A N 1
ATOM 1499 C CA . MET A 1 186 ? 23.931 -3.340 11.622 1.00 97.06 186 MET A CA 1
ATOM 1500 C C . MET A 1 186 ? 24.807 -2.121 11.299 1.00 97.06 186 MET A C 1
ATOM 1502 O O . MET A 1 186 ? 24.422 -0.988 11.579 1.00 97.06 186 MET A O 1
ATOM 1506 N N . PRO A 1 187 ? 25.950 -2.309 10.612 1.00 96.94 187 PRO A N 1
ATOM 1507 C CA . PRO A 1 187 ? 26.697 -1.187 10.056 1.00 96.94 187 PRO A CA 1
ATOM 1508 C C . PRO A 1 187 ? 25.817 -0.345 9.124 1.00 96.94 187 PRO A C 1
ATOM 1510 O O . PRO A 1 187 ? 25.094 -0.906 8.298 1.00 96.94 187 PRO A O 1
ATOM 1513 N N . LYS A 1 188 ? 25.943 0.987 9.181 1.00 93.31 188 LYS A N 1
ATOM 1514 C CA . LYS A 1 188 ? 25.140 1.929 8.378 1.00 93.31 188 LYS A CA 1
ATOM 1515 C C . LYS A 1 188 ? 25.109 1.582 6.884 1.00 93.31 188 LYS A C 1
ATOM 1517 O O . LYS A 1 188 ? 24.040 1.472 6.304 1.00 93.31 188 LYS A O 1
ATOM 1522 N N . ARG A 1 189 ? 26.262 1.241 6.297 1.00 93.50 189 ARG A N 1
ATOM 1523 C CA . ARG A 1 189 ? 26.364 0.784 4.896 1.00 93.50 189 ARG A CA 1
ATOM 1524 C C . ARG A 1 189 ? 25.456 -0.413 4.571 1.00 93.50 189 ARG A C 1
ATOM 1526 O O . ARG A 1 189 ? 24.982 -0.545 3.449 1.00 93.50 189 ARG A O 1
ATOM 1533 N N . ARG A 1 190 ? 25.246 -1.319 5.530 1.00 95.12 190 ARG A N 1
ATOM 1534 C CA . ARG A 1 190 ? 24.357 -2.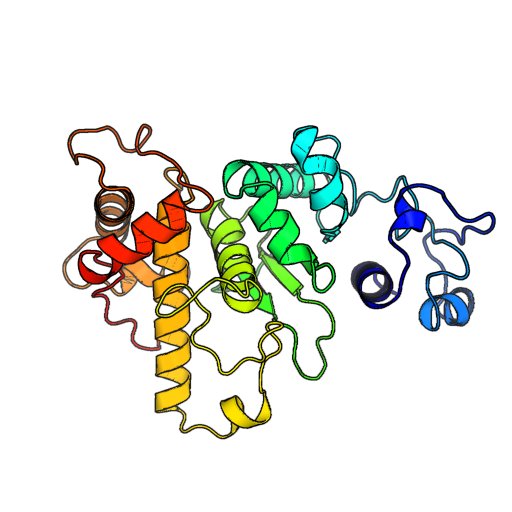475 5.363 1.00 95.12 190 ARG A CA 1
ATOM 1535 C C . ARG A 1 190 ? 22.888 -2.075 5.491 1.00 95.12 190 ARG A C 1
ATOM 1537 O O . ARG A 1 190 ? 22.082 -2.607 4.738 1.00 95.12 190 ARG A O 1
ATOM 1544 N N . GLN A 1 191 ? 22.557 -1.157 6.400 1.00 94.12 191 GLN A N 1
ATOM 1545 C CA . GLN A 1 191 ? 21.208 -0.586 6.493 1.00 94.12 191 GLN A CA 1
ATOM 1546 C C . GLN A 1 191 ? 20.835 0.137 5.197 1.00 94.12 191 GLN A C 1
ATOM 1548 O O . GLN A 1 191 ? 19.777 -0.135 4.644 1.00 94.12 191 GLN A O 1
ATOM 1553 N N . ASP A 1 192 ? 21.734 0.977 4.678 1.00 92.25 192 ASP A N 1
ATOM 1554 C CA . ASP A 1 192 ? 21.524 1.729 3.436 1.00 92.25 192 ASP A CA 1
ATOM 1555 C C . ASP A 1 192 ? 21.310 0.789 2.248 1.00 92.25 192 ASP A C 1
ATOM 1557 O O . ASP A 1 192 ? 20.355 0.954 1.502 1.00 92.25 192 ASP A O 1
ATOM 1561 N N . ARG A 1 193 ? 22.102 -0.286 2.144 1.00 92.62 193 ARG A N 1
ATOM 1562 C CA . ARG A 1 193 ? 21.889 -1.309 1.111 1.00 92.62 193 ARG A CA 1
ATOM 1563 C C . ARG A 1 193 ? 20.521 -1.994 1.224 1.00 92.62 193 ARG A C 1
ATOM 1565 O O . ARG A 1 193 ? 19.901 -2.253 0.203 1.00 92.62 193 ARG A O 1
ATOM 1572 N N . ILE A 1 194 ? 20.067 -2.319 2.439 1.00 95.06 194 ILE A N 1
ATOM 1573 C CA . ILE A 1 194 ? 18.745 -2.936 2.661 1.00 95.06 194 ILE A CA 1
ATOM 1574 C C . ILE A 1 194 ? 17.625 -1.972 2.263 1.00 95.06 194 ILE A C 1
ATOM 1576 O O . ILE A 1 194 ? 16.659 -2.404 1.639 1.00 95.06 194 ILE A O 1
ATOM 1580 N N . LEU A 1 195 ? 17.760 -0.694 2.629 1.00 92.50 195 LEU A N 1
ATOM 1581 C CA . LEU A 1 195 ? 16.832 0.372 2.259 1.00 92.50 195 LEU A CA 1
ATOM 1582 C C . LEU A 1 195 ? 16.759 0.506 0.735 1.00 92.50 195 LEU A C 1
ATOM 1584 O O . LEU A 1 195 ? 15.692 0.336 0.162 1.00 92.50 195 LEU A O 1
ATOM 1588 N N . GLU A 1 196 ? 17.899 0.715 0.077 1.00 91.25 196 GLU A N 1
ATOM 1589 C CA . GLU A 1 196 ? 17.987 0.847 -1.381 1.00 91.25 196 GLU A CA 1
ATOM 1590 C C . GLU A 1 196 ? 17.411 -0.378 -2.105 1.00 91.25 196 GLU A C 1
ATOM 1592 O O . GLU A 1 196 ? 16.654 -0.238 -3.063 1.00 91.25 196 GLU A O 1
ATOM 1597 N N . GLU A 1 197 ? 17.736 -1.588 -1.648 1.00 93.94 197 GLU A N 1
ATOM 1598 C CA . GLU A 1 197 ? 17.224 -2.824 -2.240 1.00 93.94 197 GLU A CA 1
ATOM 1599 C C . GLU A 1 197 ? 15.707 -2.964 -2.055 1.00 93.94 197 GLU A C 1
ATOM 1601 O O . GLU A 1 197 ? 15.011 -3.318 -3.007 1.00 93.94 197 GLU A O 1
ATOM 1606 N N . GLU A 1 198 ? 15.178 -2.664 -0.863 1.00 95.75 198 GLU A N 1
ATOM 1607 C CA . GLU A 1 198 ? 13.734 -2.707 -0.623 1.00 95.75 198 GLU A CA 1
ATOM 1608 C C . GLU A 1 198 ? 12.989 -1.746 -1.548 1.00 95.75 198 GLU A C 1
ATOM 1610 O O . GLU A 1 198 ? 11.993 -2.133 -2.161 1.00 95.75 198 GLU A O 1
ATOM 1615 N N . GLU A 1 199 ? 13.456 -0.507 -1.644 1.00 93.19 199 GLU A N 1
ATOM 1616 C CA . GLU A 1 199 ? 12.790 0.539 -2.412 1.00 93.19 199 GLU A CA 1
ATOM 1617 C C . GLU A 1 199 ? 12.778 0.212 -3.904 1.00 93.19 199 GLU A C 1
ATOM 1619 O O . GLU A 1 199 ? 11.727 0.274 -4.533 1.00 93.19 199 GLU A O 1
ATOM 1624 N N . ARG A 1 200 ? 13.895 -0.261 -4.467 1.00 93.88 200 ARG A N 1
ATOM 1625 C CA . ARG A 1 200 ? 13.978 -0.653 -5.889 1.00 93.88 200 ARG A CA 1
ATOM 1626 C C . ARG A 1 200 ? 13.029 -1.774 -6.249 1.00 93.88 200 ARG A C 1
ATOM 1628 O O . ARG A 1 200 ? 12.352 -1.717 -7.273 1.00 93.88 200 ARG A O 1
ATOM 1635 N N . LEU A 1 201 ? 12.987 -2.797 -5.403 1.00 96.69 201 LEU A N 1
ATOM 1636 C CA . LEU A 1 201 ? 12.111 -3.943 -5.601 1.00 96.69 201 LEU A CA 1
ATOM 1637 C C . LEU A 1 201 ? 10.642 -3.566 -5.404 1.00 96.69 201 LEU A C 1
ATOM 1639 O O . LEU A 1 201 ? 9.771 -4.130 -6.063 1.00 96.69 201 LEU A O 1
ATOM 1643 N N . THR A 1 202 ? 10.372 -2.599 -4.527 1.00 97.00 202 THR A N 1
ATOM 1644 C CA . THR A 1 202 ? 9.034 -2.033 -4.338 1.00 97.00 202 THR A CA 1
ATOM 1645 C C . THR A 1 202 ? 8.623 -1.224 -5.565 1.00 97.00 202 THR A C 1
ATOM 1647 O O . THR A 1 202 ? 7.553 -1.488 -6.096 1.00 97.00 202 THR A O 1
ATOM 1650 N N . VAL A 1 203 ? 9.482 -0.345 -6.097 1.00 96.12 203 VAL A N 1
ATOM 1651 C CA . VAL A 1 203 ? 9.212 0.399 -7.342 1.00 96.12 203 VAL A CA 1
ATOM 1652 C C . VAL A 1 203 ? 8.946 -0.548 -8.503 1.00 96.12 203 VAL A C 1
ATOM 1654 O O . VAL A 1 203 ? 7.940 -0.385 -9.184 1.00 96.12 203 VAL A O 1
ATOM 1657 N N . ALA A 1 204 ? 9.794 -1.557 -8.713 1.00 97.31 204 ALA A N 1
ATOM 1658 C CA . ALA A 1 204 ? 9.601 -2.515 -9.799 1.00 97.31 204 ALA A CA 1
ATOM 1659 C C . ALA A 1 204 ? 8.235 -3.219 -9.704 1.00 97.31 204 ALA A C 1
ATOM 1661 O O . ALA A 1 204 ? 7.524 -3.369 -10.696 1.00 97.31 204 ALA A O 1
ATOM 1662 N N . GLU A 1 205 ? 7.825 -3.621 -8.501 1.00 98.19 205 GLU A N 1
ATOM 1663 C CA . GLU A 1 205 ? 6.513 -4.233 -8.306 1.00 98.19 205 GLU A CA 1
ATOM 1664 C C . GLU A 1 205 ? 5.358 -3.229 -8.448 1.00 98.19 205 GLU A C 1
ATOM 1666 O O . GLU A 1 205 ? 4.318 -3.590 -8.998 1.00 98.19 205 GLU A O 1
ATOM 1671 N N . THR A 1 206 ? 5.528 -1.981 -8.008 1.00 97.56 206 THR A N 1
ATOM 1672 C CA . THR A 1 206 ? 4.552 -0.897 -8.199 1.00 97.56 206 THR A CA 1
ATOM 1673 C C . THR A 1 206 ? 4.295 -0.652 -9.680 1.00 97.56 206 THR A C 1
ATOM 1675 O O . THR A 1 206 ? 3.148 -0.722 -10.111 1.00 97.56 206 THR A O 1
ATOM 1678 N N . VAL A 1 207 ? 5.358 -0.476 -10.468 1.00 96.69 207 VAL A N 1
ATOM 1679 C CA . VAL A 1 207 ? 5.302 -0.208 -11.914 1.00 96.69 207 VAL A CA 1
ATOM 1680 C C . VAL A 1 207 ? 4.583 -1.331 -12.669 1.00 96.69 207 VAL A C 1
ATOM 1682 O O . VAL A 1 207 ? 3.814 -1.065 -13.590 1.00 96.69 207 VAL A O 1
ATOM 1685 N N . ALA A 1 208 ? 4.776 -2.589 -12.258 1.00 97.25 208 ALA A N 1
ATOM 1686 C CA . ALA A 1 208 ? 4.068 -3.730 -12.842 1.00 97.25 208 ALA A CA 1
ATOM 1687 C C . ALA A 1 208 ? 2.567 -3.769 -12.483 1.00 97.25 208 ALA A C 1
ATOM 1689 O O . ALA A 1 208 ? 1.777 -4.409 -13.183 1.00 97.25 208 ALA A O 1
ATOM 1690 N N . ARG A 1 209 ? 2.160 -3.135 -11.376 1.00 97.50 209 ARG A N 1
ATOM 1691 C CA . ARG A 1 209 ? 0.790 -3.182 -10.836 1.00 97.50 209 ARG A CA 1
ATOM 1692 C C . ARG A 1 209 ? -0.092 -2.027 -11.280 1.00 97.50 209 ARG A C 1
ATOM 1694 O O . ARG A 1 209 ? -1.315 -2.158 -11.226 1.00 97.50 209 ARG A O 1
ATOM 1701 N N . THR A 1 210 ? 0.491 -0.910 -11.692 1.00 93.75 210 THR A N 1
ATOM 1702 C CA . THR A 1 210 ? -0.246 0.322 -11.966 1.00 93.75 210 THR A CA 1
ATOM 1703 C C . THR A 1 210 ? -0.390 0.618 -13.457 1.00 93.75 210 THR A C 1
ATOM 1705 O O . THR A 1 210 ? 0.356 0.142 -14.317 1.00 93.75 210 THR A O 1
ATOM 1708 N N . SER A 1 211 ? -1.422 1.398 -13.802 1.00 90.44 211 SER A N 1
ATOM 1709 C CA . SER A 1 211 ? -1.457 2.064 -15.112 1.00 90.44 211 SER A CA 1
ATOM 1710 C C . SER A 1 211 ? -0.385 3.132 -15.194 1.00 90.44 211 SER A C 1
ATOM 1712 O O . SER A 1 211 ? 0.198 3.510 -14.187 1.00 90.44 211 SER A O 1
ATOM 1714 N N . LEU A 1 212 ? -0.246 3.698 -16.394 1.00 90.44 212 LEU A N 1
ATOM 1715 C CA . LEU A 1 212 ? 0.456 4.943 -16.630 1.00 90.44 212 LEU A CA 1
ATOM 1716 C C . LEU A 1 212 ? 0.086 5.974 -15.561 1.00 90.44 212 LEU A C 1
ATOM 1718 O O . LEU A 1 212 ? -1.030 6.499 -15.554 1.00 90.44 212 LEU A O 1
ATOM 1722 N N . ASP A 1 213 ? 1.029 6.255 -14.673 1.00 88.19 213 ASP A N 1
ATOM 1723 C CA . ASP A 1 213 ? 0.869 7.302 -13.684 1.00 88.19 213 ASP A CA 1
ATOM 1724 C C . ASP A 1 213 ? 1.268 8.651 -14.295 1.00 88.19 213 ASP A C 1
ATOM 1726 O O . ASP A 1 213 ? 2.078 8.729 -15.227 1.00 88.19 213 ASP A O 1
ATOM 1730 N N . ARG A 1 214 ? 0.704 9.741 -13.776 1.00 84.62 214 ARG A N 1
ATOM 1731 C CA . ARG A 1 214 ? 1.038 11.112 -14.180 1.00 84.62 214 ARG A CA 1
ATOM 1732 C C . ARG A 1 214 ? 2.466 11.503 -13.798 1.00 84.62 214 ARG A C 1
ATOM 1734 O O . ARG A 1 214 ? 3.044 12.361 -14.453 1.00 84.62 214 ARG A O 1
ATOM 1741 N N . SER A 1 215 ? 3.020 10.876 -12.763 1.00 83.94 215 SER A N 1
ATOM 1742 C CA . SER A 1 215 ? 4.373 11.123 -12.263 1.00 83.94 215 SER A CA 1
ATOM 1743 C C . SER A 1 215 ? 5.060 9.807 -11.943 1.00 83.94 215 SER A C 1
ATOM 1745 O O . SER A 1 215 ? 4.481 8.961 -11.269 1.00 83.94 215 SER A O 1
ATOM 1747 N N . GLN A 1 216 ? 6.296 9.658 -12.402 1.00 83.31 216 GLN A N 1
ATOM 1748 C CA . GLN A 1 216 ? 7.159 8.551 -12.017 1.00 83.31 216 GLN A CA 1
ATOM 1749 C C . GLN A 1 216 ? 7.610 8.679 -10.561 1.00 83.31 216 GLN A C 1
ATOM 1751 O O . GLN A 1 216 ? 7.663 9.775 -9.998 1.00 83.31 216 GLN A O 1
ATOM 1756 N N . SER A 1 217 ? 8.016 7.556 -9.977 1.00 83.25 217 SER A N 1
ATOM 1757 C CA . SER A 1 217 ? 8.746 7.575 -8.715 1.00 83.25 217 SER A CA 1
ATOM 1758 C C . SER A 1 217 ? 10.072 8.329 -8.860 1.00 83.25 217 SER A C 1
ATOM 1760 O O . SER A 1 217 ? 10.793 8.139 -9.841 1.00 83.25 217 SER A O 1
ATOM 1762 N N . GLY A 1 218 ? 10.441 9.130 -7.859 1.00 83.12 218 GLY A N 1
ATOM 1763 C CA . GLY A 1 218 ? 11.713 9.859 -7.863 1.00 83.12 218 GLY A CA 1
ATOM 1764 C C . GLY A 1 218 ? 12.949 8.950 -7.842 1.00 83.12 218 GLY A C 1
ATOM 1765 O O . GLY A 1 218 ? 14.055 9.399 -8.116 1.00 83.12 218 GLY A O 1
ATOM 1766 N N . TYR A 1 219 ? 12.790 7.642 -7.616 1.00 84.31 219 TYR A N 1
ATOM 1767 C CA . TYR A 1 219 ? 13.886 6.689 -7.798 1.00 84.31 219 TYR A CA 1
ATOM 1768 C C . TYR A 1 219 ? 14.383 6.590 -9.249 1.00 84.31 219 TYR A C 1
ATOM 1770 O O . TYR A 1 219 ? 15.538 6.219 -9.472 1.00 84.31 219 TYR A O 1
ATOM 1778 N N . TYR A 1 220 ? 13.563 6.982 -10.227 1.00 90.06 220 TYR A N 1
ATOM 1779 C CA . TYR A 1 220 ? 13.998 7.099 -11.617 1.00 90.06 220 TYR A CA 1
ATOM 1780 C C . TYR A 1 220 ? 14.989 8.248 -11.847 1.00 90.06 220 TYR A C 1
ATOM 1782 O O . TYR A 1 220 ? 15.752 8.191 -12.807 1.00 90.06 220 TYR A O 1
ATOM 1790 N N . ASP A 1 221 ? 15.089 9.221 -10.931 1.00 86.94 221 ASP A N 1
ATOM 1791 C CA . ASP A 1 221 ? 16.134 10.257 -10.978 1.00 86.94 221 ASP A CA 1
ATOM 1792 C C . ASP A 1 221 ? 17.547 9.666 -10.796 1.00 86.94 221 ASP A C 1
ATOM 1794 O O . ASP A 1 221 ? 18.546 10.287 -11.163 1.00 86.94 221 ASP A O 1
ATOM 1798 N N . GLY A 1 222 ? 17.644 8.453 -10.236 1.00 84.88 222 GLY A N 1
ATOM 1799 C CA . GLY A 1 222 ? 18.891 7.700 -10.093 1.00 84.88 222 GLY A CA 1
ATOM 1800 C C . GLY A 1 222 ? 19.332 6.950 -11.357 1.00 84.88 222 GLY A C 1
ATOM 1801 O O . GLY A 1 222 ? 20.435 6.394 -11.382 1.00 84.88 222 GLY A O 1
ATOM 1802 N N . VAL A 1 223 ? 18.507 6.913 -12.411 1.00 88.31 223 VAL A N 1
ATOM 1803 C CA . VAL A 1 223 ? 18.854 6.275 -13.688 1.00 88.31 223 VAL A CA 1
ATOM 1804 C C . VAL A 1 223 ? 19.730 7.232 -14.498 1.00 88.31 223 VAL A C 1
ATOM 1806 O O . VAL A 1 223 ? 19.284 8.259 -15.000 1.00 88.31 223 VAL A O 1
ATOM 1809 N N . ARG A 1 224 ? 21.024 6.916 -14.620 1.00 86.50 224 ARG A N 1
ATOM 1810 C CA . ARG A 1 224 ? 21.981 7.787 -15.319 1.00 86.50 224 ARG A CA 1
ATOM 1811 C C . ARG A 1 224 ? 21.797 7.736 -16.833 1.00 86.50 224 ARG A C 1
ATOM 1813 O O . ARG A 1 224 ? 21.720 6.660 -17.415 1.00 86.50 224 ARG A O 1
ATOM 1820 N N . GLY A 1 225 ? 21.864 8.906 -17.467 1.00 88.12 225 GLY A N 1
ATOM 1821 C CA . GLY A 1 225 ? 21.907 9.033 -18.927 1.00 88.12 225 GLY A CA 1
ATOM 1822 C C . GLY A 1 225 ? 20.556 8.889 -19.629 1.00 88.12 225 GLY A C 1
ATOM 1823 O O . GLY A 1 225 ? 20.536 8.785 -20.851 1.00 88.12 225 GLY A O 1
ATOM 1824 N N . MET A 1 226 ? 19.449 8.898 -18.884 1.00 92.69 226 MET A N 1
ATOM 1825 C CA . MET A 1 226 ? 18.090 8.843 -19.417 1.00 92.69 226 MET A CA 1
ATOM 1826 C C . MET A 1 226 ? 17.199 9.833 -18.663 1.00 92.69 226 MET A C 1
ATOM 1828 O O . MET A 1 226 ? 17.447 10.108 -17.489 1.00 92.69 226 MET A O 1
ATOM 1832 N N . ASP A 1 227 ? 16.184 10.381 -19.333 1.00 94.00 227 ASP A N 1
ATOM 1833 C CA . ASP A 1 227 ? 15.153 11.148 -18.640 1.00 94.00 227 ASP A CA 1
ATOM 1834 C C . ASP A 1 227 ? 14.379 10.226 -17.669 1.00 94.00 227 ASP A C 1
ATOM 1836 O O . ASP A 1 227 ? 14.029 9.103 -18.050 1.00 94.00 227 ASP A O 1
ATOM 1840 N N . PRO A 1 228 ? 14.101 10.649 -16.420 1.00 92.75 228 PRO A N 1
ATOM 1841 C CA . PRO A 1 228 ? 13.413 9.807 -15.441 1.00 92.75 228 PRO A CA 1
ATOM 1842 C C . PRO A 1 228 ? 12.041 9.314 -15.911 1.00 92.75 228 PRO A C 1
ATOM 1844 O O . PRO A 1 228 ? 11.632 8.199 -15.576 1.00 92.75 228 PRO A O 1
ATOM 1847 N N . ARG A 1 229 ? 11.318 10.123 -16.696 1.00 94.12 229 ARG A N 1
ATOM 1848 C CA . ARG A 1 229 ? 10.027 9.723 -17.247 1.00 94.12 229 ARG A CA 1
ATOM 1849 C C . ARG A 1 229 ? 10.210 8.640 -18.298 1.00 94.12 229 ARG A C 1
ATOM 1851 O O . ARG A 1 229 ? 9.511 7.634 -18.226 1.00 94.12 229 ARG A O 1
ATOM 1858 N N . ASP A 1 230 ? 11.153 8.809 -19.217 1.00 95.50 230 ASP A N 1
ATOM 1859 C CA . ASP A 1 230 ? 11.442 7.809 -20.251 1.00 95.50 230 ASP A CA 1
ATOM 1860 C C . ASP A 1 230 ? 11.894 6.481 -19.632 1.00 95.50 230 ASP A C 1
ATOM 1862 O O . ASP A 1 230 ? 11.449 5.415 -20.058 1.00 95.50 230 ASP A O 1
ATOM 1866 N N . ALA A 1 231 ? 12.697 6.539 -18.565 1.00 95.50 231 ALA A N 1
ATOM 1867 C CA . ALA A 1 231 ? 13.129 5.354 -17.835 1.00 95.50 231 ALA A CA 1
ATOM 1868 C C . ALA A 1 231 ? 11.952 4.607 -17.185 1.00 95.50 231 ALA A C 1
ATOM 1870 O O . ALA A 1 231 ? 11.866 3.382 -17.274 1.00 95.50 231 ALA A O 1
ATOM 1871 N N . TYR A 1 232 ? 11.010 5.337 -16.586 1.00 95.62 232 TYR A N 1
ATOM 1872 C CA . TYR A 1 232 ? 9.772 4.763 -16.060 1.00 95.62 232 TYR A CA 1
ATOM 1873 C C . TYR A 1 232 ? 8.920 4.111 -17.155 1.00 95.62 232 TYR A C 1
ATOM 1875 O O . TYR A 1 232 ? 8.458 2.984 -16.988 1.00 95.62 232 TYR A O 1
ATOM 1883 N N . LEU A 1 233 ? 8.732 4.788 -18.291 1.00 96.12 233 LEU A N 1
ATOM 1884 C CA . LEU A 1 233 ? 7.948 4.259 -19.412 1.00 96.12 233 LEU A CA 1
ATOM 1885 C C . LEU A 1 233 ? 8.581 2.998 -20.015 1.00 96.12 233 LEU A C 1
ATOM 1887 O O . LEU A 1 233 ? 7.860 2.049 -20.328 1.00 96.12 233 LEU A O 1
ATOM 1891 N N . ALA A 1 234 ? 9.910 2.965 -20.136 1.00 96.38 234 ALA A N 1
ATOM 1892 C CA . ALA A 1 234 ? 10.649 1.790 -20.582 1.00 96.38 234 ALA A CA 1
ATOM 1893 C C . ALA A 1 234 ? 10.498 0.619 -19.599 1.00 96.38 234 ALA A C 1
ATOM 1895 O O . ALA A 1 234 ? 10.225 -0.507 -20.016 1.00 96.38 234 ALA A O 1
ATOM 1896 N N . ASP A 1 235 ? 10.593 0.880 -18.293 1.00 96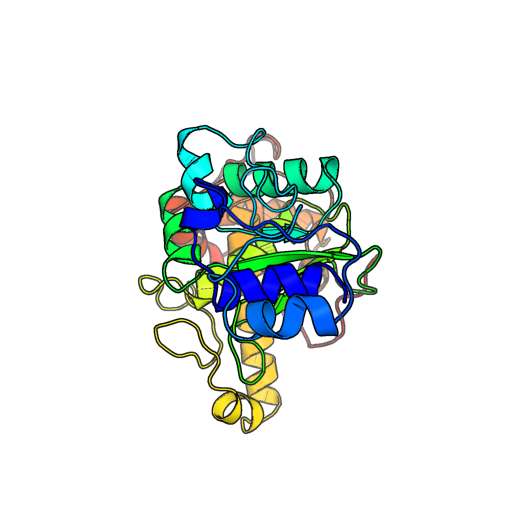.94 235 ASP A N 1
ATOM 1897 C CA . ASP A 1 235 ? 10.399 -0.149 -17.271 1.00 96.94 235 ASP A CA 1
ATOM 1898 C C . ASP A 1 235 ? 8.984 -0.717 -17.260 1.00 96.94 235 ASP A C 1
ATOM 1900 O O . ASP A 1 235 ? 8.825 -1.907 -16.995 1.00 96.94 235 ASP A O 1
ATOM 1904 N N . ARG A 1 236 ? 7.961 0.075 -17.604 1.00 96.69 236 ARG A N 1
ATOM 1905 C CA . ARG A 1 236 ? 6.604 -0.459 -17.785 1.00 96.69 236 ARG A CA 1
ATOM 1906 C C . ARG A 1 236 ? 6.573 -1.548 -18.851 1.00 96.69 236 ARG A C 1
ATOM 1908 O O . ARG A 1 236 ? 5.996 -2.598 -18.588 1.00 96.69 236 ARG A O 1
ATOM 1915 N N . TYR A 1 237 ? 7.226 -1.355 -19.997 1.00 97.69 237 TYR A N 1
ATOM 1916 C CA . TYR A 1 237 ? 7.328 -2.396 -21.027 1.00 97.69 237 TYR A CA 1
ATOM 1917 C C . TYR A 1 237 ? 8.131 -3.605 -20.544 1.00 97.69 237 TYR A C 1
ATOM 1919 O O . TYR A 1 237 ? 7.652 -4.732 -20.637 1.00 97.69 237 TYR A O 1
ATOM 1927 N N . ILE A 1 238 ? 9.311 -3.373 -19.957 1.00 97.25 238 ILE A N 1
ATOM 1928 C CA . ILE A 1 238 ? 10.212 -4.443 -19.499 1.00 97.25 238 ILE A CA 1
ATOM 1929 C C . ILE A 1 238 ? 9.546 -5.313 -18.429 1.00 97.25 238 ILE A C 1
ATOM 1931 O O . ILE A 1 238 ? 9.581 -6.538 -18.506 1.00 97.25 238 ILE A O 1
ATOM 1935 N N . LEU A 1 239 ? 8.945 -4.691 -17.414 1.00 97.12 239 LEU A N 1
ATOM 1936 C CA . LEU A 1 239 ? 8.371 -5.405 -16.275 1.00 97.12 239 LEU A CA 1
ATOM 1937 C C . LEU A 1 239 ? 7.063 -6.100 -16.638 1.00 97.12 239 LEU A C 1
ATOM 1939 O O . LEU A 1 239 ? 6.743 -7.116 -16.034 1.00 97.12 239 LEU A O 1
ATOM 1943 N N . THR A 1 240 ? 6.311 -5.590 -17.612 1.00 96.19 240 THR A N 1
ATOM 1944 C CA . THR A 1 240 ? 5.068 -6.235 -18.061 1.00 96.19 240 THR A CA 1
ATOM 1945 C C . THR A 1 240 ? 5.256 -7.163 -19.258 1.00 96.19 240 THR A C 1
ATOM 1947 O O . THR A 1 240 ? 4.269 -7.748 -19.697 1.00 96.19 240 THR A O 1
ATOM 1950 N N . ASP A 1 241 ? 6.489 -7.311 -19.762 1.00 95.69 241 ASP A N 1
ATOM 1951 C CA . ASP A 1 241 ? 6.817 -8.055 -20.988 1.00 95.69 241 ASP A CA 1
ATOM 1952 C C . ASP A 1 241 ? 5.922 -7.639 -22.172 1.00 95.69 241 ASP A C 1
ATOM 1954 O O . ASP A 1 241 ? 5.373 -8.461 -22.904 1.00 95.69 241 ASP A O 1
ATOM 1958 N N . THR A 1 242 ? 5.701 -6.327 -22.298 1.00 96.62 242 THR A N 1
ATOM 1959 C CA . THR A 1 242 ? 4.847 -5.737 -23.336 1.00 96.62 242 THR A CA 1
ATOM 1960 C C . THR A 1 242 ? 5.707 -5.121 -24.429 1.00 96.62 242 THR A C 1
ATOM 1962 O O . THR A 1 242 ? 6.693 -4.444 -24.139 1.00 96.62 242 THR A O 1
ATOM 1965 N N . ASP A 1 243 ? 5.311 -5.333 -25.683 1.00 95.25 243 ASP A N 1
ATOM 1966 C CA . ASP A 1 243 ? 5.981 -4.763 -26.850 1.00 95.25 243 ASP A CA 1
ATOM 1967 C C . ASP A 1 243 ? 6.004 -3.216 -26.770 1.00 95.25 243 ASP A C 1
ATOM 1969 O O . ASP A 1 243 ? 4.948 -2.614 -26.536 1.00 95.25 243 ASP A O 1
ATOM 1973 N N . PRO A 1 244 ? 7.170 -2.557 -26.947 1.00 94.94 244 PRO A N 1
ATOM 1974 C CA . PRO A 1 244 ? 7.286 -1.098 -26.953 1.00 94.94 244 PRO A CA 1
ATOM 1975 C C . PRO A 1 244 ? 6.395 -0.372 -27.970 1.00 94.94 244 PRO A C 1
ATOM 1977 O O . PRO A 1 244 ? 6.112 0.811 -27.775 1.00 94.94 244 PRO A O 1
ATOM 1980 N N . ASP A 1 245 ? 5.936 -1.052 -29.025 1.00 95.75 245 ASP A N 1
ATOM 1981 C CA . ASP A 1 245 ? 5.019 -0.480 -30.019 1.00 95.75 245 ASP A CA 1
ATOM 1982 C C . ASP A 1 245 ? 3.577 -0.338 -29.489 1.00 95.75 245 ASP A C 1
ATOM 1984 O O . ASP A 1 245 ? 2.762 0.389 -30.064 1.00 95.75 245 ASP A O 1
ATOM 1988 N N . ILE A 1 246 ? 3.243 -0.993 -28.370 1.00 96.00 246 ILE A N 1
ATOM 1989 C CA . ILE A 1 246 ? 1.934 -0.865 -27.722 1.00 96.00 246 ILE A CA 1
ATOM 1990 C C . ILE A 1 246 ? 1.840 0.486 -27.000 1.00 96.00 246 ILE A C 1
ATOM 1992 O O . ILE A 1 246 ? 2.726 0.831 -26.210 1.00 96.00 246 ILE A O 1
ATOM 1996 N N . PRO A 1 247 ? 0.752 1.259 -27.179 1.00 95.88 247 PRO A N 1
ATOM 1997 C CA . PRO A 1 247 ? 0.561 2.510 -26.455 1.00 95.88 247 PRO A CA 1
ATOM 1998 C C . PRO A 1 247 ? 0.635 2.326 -24.934 1.00 95.88 247 PRO A C 1
ATOM 2000 O O . PRO A 1 247 ? 0.055 1.402 -24.368 1.00 95.88 247 PRO A O 1
ATOM 2003 N N . GLN A 1 248 ? 1.271 3.264 -24.229 1.00 92.81 248 GLN A N 1
ATOM 2004 C CA . GLN A 1 248 ? 1.413 3.224 -22.763 1.00 92.81 248 GLN A CA 1
ATOM 2005 C C . GLN A 1 248 ? 0.080 3.101 -22.002 1.00 92.81 248 GLN A C 1
ATOM 2007 O O . GLN A 1 248 ? 0.044 2.559 -20.894 1.00 92.81 248 GLN A O 1
ATOM 2012 N N . SER A 1 249 ? -1.013 3.601 -22.581 1.00 92.19 249 SER A N 1
ATOM 2013 C CA . SER A 1 249 ? -2.375 3.468 -22.050 1.00 92.19 249 SER A CA 1
ATOM 2014 C C . SER A 1 249 ? -2.912 2.034 -22.078 1.00 92.19 249 SER A C 1
ATOM 2016 O O . SER A 1 249 ? -3.823 1.723 -21.317 1.00 92.19 249 SER A O 1
ATOM 2018 N N . GLU A 1 250 ? -2.359 1.182 -22.939 1.00 94.69 250 GLU A N 1
ATOM 2019 C CA . GLU A 1 250 ? -2.769 -0.210 -23.152 1.00 94.69 250 GLU A CA 1
ATOM 2020 C C . GLU A 1 250 ? -1.842 -1.216 -22.457 1.00 94.69 250 GLU A C 1
ATOM 2022 O O . GLU A 1 250 ? -2.205 -2.382 -22.308 1.00 94.69 250 GLU A O 1
ATOM 2027 N N . VAL A 1 251 ? -0.680 -0.767 -21.963 1.00 95.94 251 VAL A N 1
ATOM 2028 C CA . VAL A 1 251 ? 0.216 -1.593 -21.142 1.00 95.94 251 VAL A CA 1
ATOM 2029 C C . VAL A 1 251 ? -0.548 -2.107 -19.910 1.00 95.94 251 VAL A C 1
ATOM 2031 O O . VAL A 1 251 ? -1.089 -1.293 -19.144 1.00 95.94 251 VAL A O 1
ATOM 2034 N N . PRO A 1 252 ? -0.606 -3.435 -19.698 1.00 95.31 252 PRO A N 1
ATOM 2035 C CA . PRO A 1 252 ? -1.496 -4.043 -18.724 1.00 95.31 252 PRO A CA 1
ATOM 2036 C C . PRO A 1 252 ? -1.092 -3.726 -17.283 1.00 95.31 252 PRO A C 1
ATOM 2038 O O . PRO A 1 252 ? 0.078 -3.561 -16.951 1.00 95.31 252 PRO A O 1
ATOM 2041 N N . ARG A 1 253 ? -2.093 -3.727 -16.399 1.00 95.44 253 ARG A N 1
ATOM 2042 C CA . ARG A 1 253 ? -1.899 -3.711 -14.945 1.00 95.44 253 ARG A CA 1
ATOM 2043 C C . ARG A 1 253 ? -1.891 -5.144 -14.433 1.00 95.44 253 ARG A C 1
ATOM 2045 O O . ARG A 1 253 ? -2.907 -5.839 -14.534 1.00 95.44 253 ARG A O 1
ATOM 2052 N N . LEU A 1 254 ? -0.775 -5.603 -13.882 1.00 97.81 254 LEU A N 1
ATOM 2053 C CA . LEU A 1 254 ? -0.652 -6.975 -13.398 1.00 97.81 254 LEU A CA 1
ATOM 2054 C C . LEU A 1 254 ? -1.041 -7.075 -11.918 1.00 97.81 254 LEU A C 1
ATOM 2056 O O . LEU A 1 254 ? -0.832 -6.160 -11.129 1.00 97.81 254 LEU A O 1
ATOM 2060 N N . LYS A 1 255 ? -1.584 -8.225 -11.509 1.00 97.62 255 LYS A N 1
ATOM 2061 C CA . LYS A 1 255 ? -1.937 -8.514 -10.106 1.00 97.62 255 LYS A CA 1
ATOM 2062 C C . LYS A 1 255 ? -1.468 -9.901 -9.695 1.00 97.62 255 LYS A C 1
ATOM 2064 O O . LYS A 1 255 ? -1.166 -10.743 -10.547 1.00 97.62 255 LYS A O 1
ATOM 2069 N N . GLY A 1 256 ? -1.459 -10.180 -8.393 1.00 97.12 256 GLY A N 1
ATOM 2070 C CA . GLY A 1 256 ? -1.265 -11.528 -7.869 1.00 97.12 256 GLY A CA 1
ATOM 2071 C C . GLY A 1 256 ? 0.010 -12.193 -8.376 1.00 97.12 256 GLY A C 1
ATOM 2072 O O . GLY A 1 256 ? 1.120 -11.669 -8.278 1.00 97.12 256 GLY A O 1
ATOM 2073 N N . ARG A 1 257 ? -0.143 -13.402 -8.923 1.00 97.06 257 ARG A N 1
ATOM 2074 C CA . ARG A 1 257 ? 0.979 -14.155 -9.493 1.00 97.06 257 ARG A CA 1
ATOM 2075 C C . ARG A 1 257 ? 1.608 -13.451 -10.698 1.00 97.06 257 ARG A C 1
ATOM 2077 O O . ARG A 1 257 ? 2.827 -13.493 -10.793 1.00 97.06 257 ARG A O 1
ATOM 2084 N N . ALA A 1 258 ? 0.825 -12.806 -11.563 1.00 97.94 258 ALA A N 1
ATOM 2085 C CA . ALA A 1 258 ? 1.351 -12.154 -12.762 1.00 97.94 258 ALA A CA 1
ATOM 2086 C C . ALA A 1 258 ? 2.315 -11.012 -12.403 1.00 97.94 258 ALA A C 1
ATOM 2088 O O . ALA A 1 258 ? 3.437 -11.007 -12.889 1.00 97.94 258 ALA A O 1
ATOM 2089 N N . ALA A 1 259 ? 1.939 -10.139 -11.458 1.00 97.88 259 ALA A N 1
ATOM 2090 C CA . ALA A 1 259 ? 2.814 -9.062 -10.977 1.00 97.88 259 ALA A CA 1
ATOM 2091 C C . ALA A 1 259 ? 4.115 -9.595 -10.348 1.00 97.88 259 ALA A C 1
ATOM 2093 O O . ALA A 1 259 ? 5.197 -9.062 -10.571 1.00 97.88 259 ALA A O 1
ATOM 2094 N N . ARG A 1 260 ? 4.033 -10.694 -9.587 1.00 97.31 260 ARG A N 1
ATOM 2095 C CA . ARG A 1 260 ? 5.219 -11.334 -8.992 1.00 97.31 260 ARG A CA 1
ATOM 2096 C C . ARG A 1 260 ? 6.153 -11.935 -10.045 1.00 97.31 260 ARG A C 1
ATOM 2098 O O . ARG A 1 260 ? 7.365 -11.815 -9.916 1.00 97.31 260 ARG A O 1
ATOM 2105 N N . VAL A 1 261 ? 5.596 -12.600 -11.056 1.00 97.44 261 VAL A N 1
ATOM 2106 C CA . VAL A 1 261 ? 6.355 -13.196 -12.170 1.00 97.44 261 VAL A CA 1
ATOM 2107 C C . VAL A 1 261 ? 7.038 -12.099 -12.987 1.00 97.44 261 VAL A C 1
ATOM 2109 O O . VAL A 1 261 ? 8.235 -12.200 -13.235 1.00 97.44 261 VAL A O 1
ATOM 2112 N N . ALA A 1 262 ? 6.317 -11.022 -13.296 1.00 97.06 262 ALA A N 1
ATOM 2113 C CA . ALA A 1 262 ? 6.844 -9.817 -13.929 1.00 97.06 262 ALA A CA 1
ATOM 2114 C C . ALA A 1 262 ? 8.125 -9.305 -13.251 1.00 97.06 262 ALA A C 1
ATOM 2116 O O . ALA A 1 262 ? 9.165 -9.185 -13.890 1.00 97.06 262 ALA A O 1
ATOM 2117 N N . VAL A 1 263 ? 8.096 -9.108 -11.930 1.00 97.31 263 VAL A N 1
ATOM 2118 C CA . VAL A 1 263 ? 9.283 -8.659 -11.181 1.00 97.31 263 VAL A CA 1
ATOM 2119 C C . VAL A 1 263 ? 10.395 -9.711 -11.193 1.00 97.31 263 VAL A C 1
ATOM 2121 O O . VAL A 1 263 ? 11.551 -9.367 -11.409 1.00 97.31 263 VAL A O 1
ATOM 2124 N N . LEU A 1 264 ? 10.074 -10.995 -10.997 1.00 97.19 264 LEU A N 1
ATOM 2125 C CA . LEU A 1 264 ? 11.078 -12.069 -10.985 1.00 97.19 264 LEU A CA 1
ATOM 2126 C C . LEU A 1 264 ? 11.883 -12.173 -12.283 1.00 97.19 264 LEU A C 1
ATOM 2128 O O . LEU A 1 264 ? 13.062 -12.511 -12.222 1.00 97.19 264 LEU A O 1
ATOM 2132 N N . HIS A 1 265 ? 11.255 -11.924 -13.431 1.00 96.00 265 HIS A N 1
ATOM 2133 C CA . HIS A 1 265 ? 11.906 -12.054 -14.735 1.00 96.00 265 HIS A CA 1
ATOM 2134 C C . HIS A 1 265 ? 12.412 -10.719 -15.288 1.00 96.00 265 HIS A C 1
ATOM 2136 O O . HIS A 1 265 ? 13.451 -10.690 -15.942 1.00 96.00 265 HIS A O 1
ATOM 2142 N N . GLY A 1 266 ? 11.706 -9.622 -15.011 1.00 96.31 266 GLY A N 1
ATOM 2143 C CA . GLY A 1 266 ? 12.005 -8.304 -15.564 1.00 96.31 266 GLY A CA 1
ATOM 2144 C C . GLY A 1 266 ? 12.960 -7.463 -14.720 1.00 96.31 266 GLY A C 1
ATOM 2145 O O . GLY A 1 266 ? 13.583 -6.554 -15.261 1.00 96.31 266 GLY A O 1
ATOM 2146 N N . TYR A 1 267 ? 13.125 -7.739 -13.419 1.00 96.56 267 TYR A N 1
ATOM 2147 C CA . TYR A 1 267 ? 13.880 -6.844 -12.532 1.00 96.56 267 TYR A CA 1
ATOM 2148 C C . TYR A 1 267 ? 15.332 -6.623 -12.984 1.00 96.56 267 TYR A C 1
ATOM 2150 O O . TYR A 1 267 ? 15.750 -5.478 -13.124 1.00 96.56 267 TYR A O 1
ATOM 2158 N N . ASP A 1 268 ? 16.084 -7.677 -13.306 1.00 94.56 268 ASP A N 1
ATOM 2159 C CA . ASP A 1 268 ? 17.488 -7.539 -13.735 1.00 94.56 268 ASP A CA 1
ATOM 2160 C C . ASP A 1 268 ? 17.635 -6.852 -15.114 1.00 94.56 268 ASP A C 1
ATOM 2162 O O . ASP A 1 268 ? 18.687 -6.289 -15.454 1.00 94.56 268 ASP A O 1
ATOM 2166 N N . ALA A 1 269 ? 16.576 -6.890 -15.927 1.00 95.00 269 ALA A N 1
ATOM 2167 C CA . ALA A 1 269 ? 16.492 -6.183 -17.202 1.00 95.00 269 ALA A CA 1
ATOM 2168 C C . ALA A 1 269 ? 16.066 -4.715 -17.035 1.00 95.00 269 ALA A C 1
ATOM 2170 O O . ALA A 1 269 ? 16.469 -3.880 -17.844 1.00 95.00 269 ALA A O 1
ATOM 2171 N N . SER A 1 270 ? 15.303 -4.408 -15.983 1.00 96.00 270 SER A N 1
ATOM 2172 C CA . SER A 1 270 ? 14.762 -3.076 -15.717 1.00 96.00 270 SER A CA 1
ATOM 2173 C C . SER A 1 270 ? 15.850 -2.049 -15.402 1.00 96.00 270 SER A C 1
ATOM 2175 O O . SER A 1 270 ? 16.897 -2.340 -14.812 1.00 96.00 270 SER A O 1
ATOM 2177 N N . LEU A 1 271 ? 15.578 -0.807 -15.777 1.00 95.00 271 LEU A N 1
ATOM 2178 C CA . LEU A 1 271 ? 16.395 0.359 -15.495 1.00 95.00 271 LEU A CA 1
ATOM 2179 C C . LEU A 1 271 ? 16.418 0.652 -13.997 1.00 95.00 271 LEU A C 1
ATOM 2181 O O . LEU A 1 271 ? 17.496 0.910 -13.456 1.00 95.00 271 LEU A O 1
ATOM 2185 N N . ILE A 1 272 ? 15.292 0.507 -13.288 1.00 92.69 272 ILE A N 1
ATOM 2186 C CA . ILE A 1 272 ? 15.284 0.625 -11.826 1.00 92.69 272 ILE A CA 1
ATOM 2187 C C . ILE A 1 272 ? 16.133 -0.467 -11.161 1.00 92.69 272 ILE A C 1
ATOM 2189 O O . ILE A 1 272 ? 16.859 -0.195 -10.203 1.00 92.69 272 ILE A O 1
ATOM 2193 N N . GLY A 1 273 ? 16.149 -1.683 -11.716 1.00 89.25 273 GLY A N 1
ATOM 2194 C CA . GLY A 1 273 ? 17.015 -2.796 -11.313 1.00 89.25 273 GLY A CA 1
ATOM 2195 C C . GLY A 1 273 ? 18.500 -2.595 -11.631 1.00 89.25 273 GLY A C 1
ATOM 2196 O O . GLY A 1 273 ? 19.354 -3.284 -11.067 1.00 89.25 273 GLY A O 1
ATOM 2197 N N . ARG A 1 274 ? 18.854 -1.528 -12.364 1.00 85.38 274 ARG A N 1
ATOM 2198 C CA . ARG A 1 274 ? 20.245 -1.099 -12.621 1.00 85.38 274 ARG A CA 1
ATOM 2199 C C . ARG A 1 274 ? 20.614 0.282 -12.060 1.00 85.38 274 ARG A C 1
ATOM 2201 O O . ARG A 1 274 ? 21.792 0.626 -12.062 1.00 85.38 274 ARG A O 1
ATOM 2208 N N . ALA A 1 275 ? 19.647 1.046 -11.556 1.00 84.00 275 ALA A N 1
ATOM 2209 C CA . ALA A 1 275 ? 19.867 2.365 -10.968 1.00 84.00 275 ALA A CA 1
ATOM 2210 C C . ALA A 1 275 ? 20.824 2.342 -9.756 1.00 84.00 275 ALA A C 1
ATOM 2212 O O . ALA A 1 275 ? 20.713 1.503 -8.858 1.00 84.00 275 ALA A O 1
ATOM 2213 N N . GLU A 1 276 ? 21.735 3.317 -9.693 1.00 70.94 276 GLU A N 1
ATOM 2214 C CA . GLU A 1 276 ? 22.520 3.612 -8.489 1.00 70.94 276 GLU A CA 1
ATOM 2215 C C . GLU A 1 276 ? 21.767 4.651 -7.658 1.00 70.94 276 GLU A C 1
ATOM 2217 O O . GLU A 1 276 ? 21.957 5.859 -7.815 1.00 70.94 276 GLU A O 1
ATOM 2222 N N . ILE A 1 277 ? 20.900 4.182 -6.764 1.00 65.50 277 ILE A N 1
ATOM 2223 C CA . ILE A 1 277 ? 20.149 5.049 -5.852 1.00 65.50 277 ILE A CA 1
ATOM 2224 C C . ILE A 1 277 ? 21.070 5.387 -4.684 1.00 65.50 277 ILE A C 1
ATOM 2226 O O . ILE A 1 277 ? 20.959 4.837 -3.599 1.00 65.50 277 ILE A O 1
ATOM 2230 N N . LEU A 1 278 ? 22.052 6.254 -4.927 1.00 51.66 278 LEU A N 1
ATOM 2231 C CA . LEU A 1 278 ? 22.857 6.820 -3.850 1.00 51.66 278 LEU A CA 1
ATOM 2232 C C . LEU A 1 278 ? 21.908 7.551 -2.892 1.00 51.66 278 LEU A C 1
ATOM 2234 O O . LEU A 1 278 ? 21.097 8.351 -3.347 1.00 51.66 278 LEU A O 1
ATOM 2238 N N . SER A 1 279 ? 22.052 7.291 -1.592 1.00 40.59 279 SER A N 1
ATOM 2239 C CA . SER A 1 279 ? 21.271 7.749 -0.424 1.00 40.59 279 SER A CA 1
ATOM 2240 C C . SER A 1 279 ? 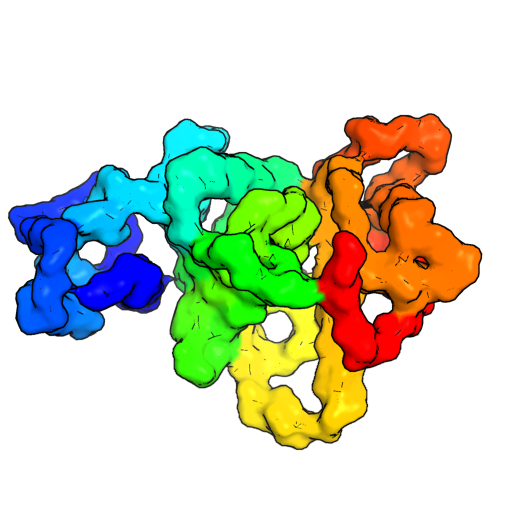21.000 9.260 -0.242 1.00 40.59 279 SER A C 1
ATOM 2242 O O . SER A 1 279 ? 20.778 9.737 0.872 1.00 40.59 279 SER A O 1
ATOM 2244 N N . ARG A 1 280 ? 20.996 10.066 -1.302 1.00 38.06 280 ARG A N 1
ATOM 2245 C CA . ARG A 1 280 ? 20.611 11.473 -1.264 1.00 38.06 280 ARG A CA 1
ATOM 2246 C C . ARG A 1 280 ? 19.141 11.598 -1.621 1.00 38.06 280 ARG A C 1
ATOM 2248 O O . ARG A 1 280 ? 18.800 11.512 -2.791 1.00 38.06 280 ARG A O 1
ATOM 2255 N N . ASN A 1 281 ? 18.337 11.822 -0.580 1.00 39.59 281 ASN A N 1
ATOM 2256 C CA . ASN A 1 281 ? 17.007 12.431 -0.578 1.00 39.59 281 ASN A CA 1
ATOM 2257 C C . ASN A 1 281 ? 16.401 12.577 -1.974 1.00 39.59 281 ASN A C 1
ATOM 2259 O O . ASN A 1 281 ? 16.741 13.520 -2.695 1.00 39.59 281 ASN A O 1
ATOM 2263 N N . VAL A 1 282 ? 15.488 11.664 -2.304 1.00 41.22 282 VAL A N 1
ATOM 2264 C CA . VAL A 1 282 ? 14.501 11.868 -3.362 1.00 41.22 282 VAL A CA 1
ATOM 2265 C C . VAL A 1 282 ? 13.826 13.205 -3.059 1.00 41.22 282 VAL A C 1
ATOM 2267 O O . VAL A 1 282 ? 13.049 13.317 -2.117 1.00 41.22 282 VAL A O 1
ATOM 2270 N N . ARG A 1 283 ? 14.233 14.260 -3.766 1.00 36.72 283 ARG A N 1
ATOM 2271 C CA . ARG A 1 283 ? 13.622 15.584 -3.655 1.00 36.72 283 ARG A CA 1
ATOM 2272 C C . ARG A 1 283 ? 12.387 15.564 -4.535 1.00 36.72 283 ARG A C 1
ATOM 2274 O O . ARG A 1 283 ? 12.497 15.191 -5.701 1.00 36.72 283 ARG A O 1
ATOM 2281 N N . LYS A 1 284 ? 11.246 16.022 -4.020 1.00 36.72 284 LYS A N 1
ATOM 2282 C CA . LYS A 1 284 ? 10.122 16.358 -4.899 1.00 36.72 284 LYS A CA 1
ATOM 2283 C C . LYS A 1 284 ? 10.574 17.400 -5.926 1.00 36.72 284 LYS A C 1
ATOM 2285 O O . LYS A 1 284 ? 11.265 18.359 -5.574 1.00 36.72 284 LYS A O 1
ATOM 2290 N N . ARG A 1 285 ? 10.177 17.201 -7.180 1.00 38.84 285 ARG A N 1
ATOM 2291 C CA . ARG A 1 285 ? 10.067 18.274 -8.170 1.00 38.84 285 ARG A CA 1
ATOM 2292 C C . ARG A 1 285 ? 8.603 18.632 -8.334 1.00 38.84 285 ARG A C 1
ATOM 2294 O O . ARG A 1 285 ? 7.784 17.688 -8.354 1.00 38.84 285 ARG A O 1
#

pLDDT: mean 91.19, std 10.36, range [36.72, 98.5]